Protein AF-A0A915M7U2-F1 (afdb_monomer)

Radius of gyration: 29.3 Å; Cα contacts (8 Å, |Δi|>4): 277; chains: 1; bounding box: 95×55×83 Å

pLDDT: mean 74.26, std 18.79, range [23.92, 96.69]

InterPro domains:
  IPR000719 Protein kinase domain [PF00069] (60-200)
  IPR000719 Protein kinase domain [PS50011] (1-200)
  IPR000719 Protein kinase domain [SM00220] (1-200)
  IPR000961 AGC-kinase, C-terminal [PS51285] (201-268)
  IPR000961 AGC-kinase, C-terminal [SM00133] (201-280)
  IPR011009 Protein kinase-like domain superfamily [SSF56112] (2-247)

Structure (mmCIF, N/CA/C/O backbone):
data_AF-A0A915M7U2-F1
#
_entry.id   AF-A0A915M7U2-F1
#
loop_
_atom_site.group_PDB
_atom_site.id
_atom_site.type_symbol
_atom_site.label_atom_id
_atom_site.label_alt_id
_atom_site.label_comp_id
_atom_site.label_asym_id
_atom_site.label_entity_id
_atom_site.label_seq_id
_atom_site.pdbx_PDB_ins_code
_atom_site.Cartn_x
_atom_site.Cartn_y
_atom_site.Cartn_z
_atom_site.occupancy
_atom_site.B_iso_or_equiv
_atom_site.auth_seq_id
_atom_site.auth_comp_id
_atom_site.auth_asym_id
_atom_site.auth_atom_id
_atom_site.pdbx_PDB_model_num
ATOM 1 N N . MET A 1 1 ? 1.804 -4.628 -19.285 1.00 70.06 1 MET A N 1
ATOM 2 C CA . MET A 1 1 ? 1.002 -3.379 -19.351 1.00 70.06 1 MET A CA 1
ATOM 3 C C . MET A 1 1 ? 0.960 -2.799 -17.946 1.00 70.06 1 MET A C 1
ATOM 5 O O . MET A 1 1 ? 0.770 -3.577 -17.021 1.00 70.06 1 MET A O 1
ATOM 9 N N . TYR A 1 2 ? 1.167 -1.491 -17.781 1.00 76.31 2 TYR A N 1
ATOM 10 C CA . TYR A 1 2 ? 1.340 -0.847 -16.471 1.00 76.31 2 TYR A CA 1
ATOM 11 C C . TYR A 1 2 ? 0.366 0.311 -16.264 1.00 76.31 2 TYR A C 1
ATOM 13 O O . TYR A 1 2 ? -0.107 0.906 -17.233 1.00 76.31 2 TYR A O 1
ATOM 21 N N . ALA A 1 3 ? 0.113 0.654 -15.002 1.00 73.38 3 ALA A N 1
ATOM 22 C CA . ALA A 1 3 ? -0.471 1.933 -14.628 1.00 73.38 3 ALA A CA 1
ATOM 23 C C . ALA A 1 3 ? 0.644 2.958 -14.384 1.00 73.38 3 ALA A C 1
ATOM 25 O O . ALA A 1 3 ? 1.681 2.639 -13.803 1.00 73.38 3 ALA A O 1
ATOM 26 N N . MET A 1 4 ? 0.425 4.202 -14.806 1.00 77.25 4 MET A N 1
ATOM 27 C CA . MET A 1 4 ? 1.348 5.303 -14.543 1.00 77.25 4 MET A CA 1
ATOM 28 C C . MET A 1 4 ? 0.651 6.353 -13.689 1.00 77.25 4 MET A C 1
ATOM 30 O O . MET A 1 4 ? -0.290 7.008 -14.134 1.00 77.25 4 MET A O 1
ATOM 34 N N . LYS A 1 5 ? 1.128 6.526 -12.458 1.00 78.75 5 LYS A N 1
ATOM 35 C CA . LYS A 1 5 ? 0.643 7.571 -11.561 1.00 78.75 5 LYS A CA 1
ATOM 36 C C . LYS A 1 5 ? 1.532 8.798 -11.688 1.00 78.75 5 LYS A C 1
ATOM 38 O O . LYS A 1 5 ? 2.696 8.750 -11.298 1.00 78.75 5 LYS A O 1
ATOM 43 N N . CYS A 1 6 ? 0.977 9.891 -12.202 1.00 79.00 6 CYS A N 1
ATOM 44 C CA . CYS A 1 6 ? 1.682 11.159 -12.371 1.00 79.00 6 CYS A CA 1
ATOM 45 C C . CYS A 1 6 ? 1.260 12.167 -11.298 1.00 79.00 6 CYS A C 1
ATOM 47 O O . CYS A 1 6 ? 0.085 12.512 -11.193 1.00 79.00 6 CYS A O 1
ATOM 49 N N . LEU A 1 7 ? 2.225 12.674 -10.537 1.00 81.31 7 LEU A N 1
ATOM 50 C CA . LEU A 1 7 ? 2.050 13.769 -9.590 1.00 81.31 7 LEU A CA 1
ATOM 51 C C . LEU A 1 7 ? 2.657 15.054 -10.163 1.00 81.31 7 LEU A C 1
ATOM 53 O O . LEU A 1 7 ? 3.807 15.056 -10.598 1.00 81.31 7 LEU A O 1
ATOM 57 N N . ASP A 1 8 ? 1.901 16.149 -10.138 1.00 85.56 8 ASP A N 1
ATOM 58 C CA . ASP A 1 8 ? 2.357 17.471 -10.582 1.00 85.56 8 ASP A CA 1
ATOM 59 C C . ASP A 1 8 ? 3.185 18.162 -9.485 1.00 85.56 8 ASP A C 1
ATOM 61 O O . ASP A 1 8 ? 2.691 18.391 -8.376 1.00 85.56 8 ASP A O 1
ATOM 65 N N . LYS A 1 9 ? 4.437 18.530 -9.782 1.00 89.44 9 LYS A N 1
ATOM 66 C CA . LYS A 1 9 ? 5.349 19.128 -8.796 1.00 89.44 9 LYS A CA 1
ATOM 67 C C . LYS A 1 9 ? 4.895 20.495 -8.293 1.00 89.44 9 LYS A C 1
ATOM 69 O O . LYS A 1 9 ? 5.141 20.807 -7.129 1.00 89.44 9 LYS A O 1
ATOM 74 N N . LYS A 1 10 ? 4.230 21.312 -9.116 1.00 89.50 10 LYS A N 1
ATOM 75 C CA . LYS A 1 10 ? 3.702 22.609 -8.667 1.00 89.50 10 LYS A CA 1
ATOM 76 C C . LYS A 1 10 ? 2.600 22.403 -7.640 1.00 89.50 10 LYS A C 1
ATOM 78 O O . LYS A 1 10 ? 2.563 23.113 -6.641 1.00 89.50 10 LYS A O 1
ATOM 83 N N . ARG A 1 11 ? 1.744 21.398 -7.841 1.00 85.19 11 ARG A N 1
ATOM 84 C CA . ARG A 1 11 ? 0.696 21.044 -6.868 1.00 85.19 11 ARG A CA 1
ATOM 85 C C . ARG A 1 11 ? 1.268 20.468 -5.586 1.00 85.19 11 ARG A C 1
ATOM 87 O O . ARG A 1 11 ? 0.779 20.803 -4.511 1.00 85.19 11 ARG A O 1
ATOM 94 N N . ILE A 1 12 ? 2.300 19.632 -5.694 1.00 84.19 12 ILE A N 1
ATOM 95 C CA . ILE A 1 12 ? 3.026 19.123 -4.525 1.00 84.19 12 ILE A CA 1
ATOM 96 C C . ILE A 1 12 ? 3.579 20.299 -3.719 1.00 84.19 12 ILE A C 1
ATOM 98 O O . ILE A 1 12 ? 3.302 20.381 -2.527 1.00 84.19 12 ILE A O 1
ATOM 102 N N . LYS A 1 13 ? 4.261 21.241 -4.380 1.00 87.06 13 LYS A N 1
ATOM 103 C CA . LYS A 1 13 ? 4.826 22.435 -3.742 1.00 87.06 13 LYS A CA 1
ATOM 104 C C . LYS A 1 13 ? 3.763 23.327 -3.104 1.00 87.06 13 LYS A C 1
ATOM 106 O O . LYS A 1 13 ? 3.906 23.748 -1.961 1.00 87.06 13 LYS A O 1
ATOM 111 N N . LEU A 1 14 ? 2.665 23.580 -3.815 1.00 86.56 14 LEU A N 1
ATOM 112 C CA . LEU A 1 14 ? 1.543 24.377 -3.310 1.00 86.56 14 LEU A CA 1
ATOM 113 C C . LEU A 1 14 ? 0.960 23.791 -2.016 1.00 86.56 14 LEU A C 1
ATOM 115 O O . LEU A 1 14 ? 0.585 24.534 -1.113 1.00 86.56 14 LEU A O 1
ATOM 119 N N . LYS A 1 15 ? 0.890 22.458 -1.928 1.00 83.00 15 LYS A N 1
ATOM 120 C CA . LYS A 1 15 ? 0.322 21.725 -0.787 1.00 83.00 15 LYS A CA 1
ATOM 121 C C . LYS A 1 15 ? 1.367 21.259 0.232 1.00 83.00 15 LYS A C 1
ATOM 123 O O . LYS A 1 15 ? 0.986 20.561 1.167 1.00 83.00 15 LYS A O 1
ATOM 128 N N . GLN A 1 16 ? 2.641 21.618 0.057 1.00 82.19 16 GLN A N 1
ATOM 129 C CA . GLN A 1 16 ? 3.757 21.182 0.911 1.00 82.19 16 GLN A CA 1
ATOM 130 C C . GLN A 1 16 ? 3.819 19.645 1.063 1.00 82.19 16 GLN A C 1
ATOM 132 O O . GLN A 1 16 ? 3.952 19.094 2.158 1.00 82.19 16 GLN A O 1
ATOM 137 N N . GLY A 1 17 ? 3.609 18.931 -0.048 1.00 80.06 17 GLY A N 1
ATOM 138 C CA . GLY A 1 17 ? 3.476 17.472 -0.102 1.00 80.06 17 GLY A CA 1
ATOM 139 C C . GLY A 1 17 ? 4.759 16.711 -0.455 1.00 80.06 17 GLY A C 1
ATOM 140 O O . GLY A 1 17 ? 4.684 15.524 -0.772 1.00 80.06 17 GLY A O 1
ATOM 141 N N . GLU A 1 18 ? 5.921 17.361 -0.462 1.00 84.44 18 GLU A N 1
ATOM 142 C CA . GLU A 1 18 ? 7.189 16.816 -0.969 1.00 84.44 18 GLU A CA 1
ATOM 143 C C . GLU A 1 18 ? 7.599 15.554 -0.204 1.00 84.44 18 GLU A C 1
ATOM 145 O O . GLU A 1 18 ? 7.875 14.508 -0.797 1.00 84.44 18 GLU A O 1
ATOM 150 N N . THR A 1 19 ? 7.551 15.623 1.128 1.00 76.81 19 THR A N 1
ATOM 151 C CA . THR A 1 19 ? 7.858 14.496 2.019 1.00 76.81 19 THR A CA 1
ATOM 152 C C . THR A 1 19 ? 6.932 13.309 1.768 1.00 76.81 19 THR A C 1
ATOM 154 O O . THR A 1 19 ? 7.377 12.165 1.798 1.00 76.81 19 THR A O 1
ATOM 157 N N . LEU A 1 20 ? 5.650 13.554 1.476 1.00 74.00 20 LEU A N 1
ATOM 158 C CA . LEU A 1 20 ? 4.693 12.484 1.198 1.00 74.00 20 LEU A CA 1
ATOM 159 C C . LEU A 1 20 ? 5.039 11.756 -0.107 1.00 74.00 20 LEU A C 1
ATOM 161 O O . LEU A 1 20 ? 5.061 10.527 -0.126 1.00 74.00 20 LEU A O 1
ATOM 165 N N . ALA A 1 21 ? 5.353 12.503 -1.169 1.00 76.12 21 ALA A N 1
ATOM 166 C CA . ALA A 1 21 ? 5.734 11.936 -2.462 1.00 76.12 21 ALA A CA 1
ATOM 167 C C . ALA A 1 21 ? 7.053 11.144 -2.383 1.00 76.12 21 ALA A C 1
ATOM 169 O O . ALA A 1 21 ? 7.186 10.075 -2.984 1.00 76.12 21 ALA A O 1
ATOM 170 N N . LEU A 1 22 ? 8.028 11.637 -1.612 1.00 78.81 22 LEU A N 1
ATOM 171 C CA . LEU A 1 22 ? 9.293 10.936 -1.385 1.00 78.81 22 LEU A CA 1
ATOM 172 C C . LEU A 1 22 ? 9.111 9.676 -0.533 1.00 78.81 22 LEU A C 1
ATOM 174 O O . LEU A 1 22 ? 9.682 8.636 -0.865 1.00 78.81 22 LEU A O 1
ATOM 178 N N . ASN A 1 23 ? 8.296 9.744 0.520 1.00 73.62 23 ASN A N 1
ATOM 179 C CA . ASN A 1 23 ? 7.998 8.588 1.363 1.00 73.62 23 ASN A CA 1
ATOM 180 C C . ASN A 1 23 ? 7.254 7.506 0.584 1.00 73.62 23 ASN A C 1
ATOM 182 O O . ASN A 1 23 ? 7.598 6.339 0.712 1.00 73.62 23 ASN A O 1
ATOM 186 N N . GLU A 1 24 ? 6.296 7.873 -0.270 1.00 72.38 24 GLU A N 1
ATOM 187 C CA . GLU A 1 24 ? 5.623 6.924 -1.161 1.00 72.38 24 GLU A CA 1
ATOM 188 C C . GLU A 1 24 ? 6.627 6.139 -2.013 1.00 72.38 24 GLU A C 1
ATOM 190 O O . GLU A 1 24 ? 6.570 4.911 -2.067 1.00 72.38 24 GLU A O 1
ATOM 195 N N . ARG A 1 25 ? 7.602 6.829 -2.615 1.00 77.62 25 ARG A N 1
ATOM 196 C CA . ARG A 1 25 ? 8.666 6.185 -3.396 1.00 77.62 25 ARG A CA 1
ATOM 197 C C . ARG A 1 25 ? 9.495 5.210 -2.566 1.00 77.62 25 ARG A C 1
ATOM 199 O O . ARG A 1 25 ? 9.772 4.103 -3.024 1.00 77.62 25 ARG A O 1
ATOM 206 N N . ILE A 1 26 ? 9.916 5.631 -1.375 1.00 70.25 26 ILE A N 1
ATOM 207 C CA . ILE A 1 26 ? 10.741 4.809 -0.480 1.00 70.25 26 ILE A CA 1
ATOM 208 C C . ILE A 1 26 ? 9.964 3.563 -0.047 1.00 70.25 26 ILE A C 1
ATOM 210 O O . ILE A 1 26 ? 10.500 2.460 -0.095 1.00 70.25 26 ILE A O 1
ATOM 214 N N . MET A 1 27 ? 8.695 3.738 0.320 1.00 65.81 27 MET A N 1
ATOM 215 C CA . MET A 1 27 ? 7.846 2.675 0.845 1.00 65.81 27 MET A CA 1
ATOM 216 C C . MET A 1 27 ? 7.442 1.651 -0.199 1.00 65.81 27 MET A C 1
ATOM 218 O O . MET A 1 27 ? 7.459 0.455 0.079 1.00 65.81 27 MET A O 1
ATOM 222 N N . LEU A 1 28 ? 7.071 2.105 -1.393 1.00 62.81 28 LEU A N 1
ATOM 223 C CA . LEU A 1 28 ? 6.577 1.200 -2.419 1.00 62.81 28 LEU A CA 1
ATOM 224 C C . LEU A 1 28 ? 7.717 0.482 -3.157 1.00 62.81 28 LEU A C 1
ATOM 226 O O . LEU A 1 28 ? 7.455 -0.511 -3.830 1.00 62.81 28 LEU A O 1
ATOM 230 N N . SER A 1 29 ? 8.968 0.953 -3.023 1.00 62.66 29 SER A N 1
ATOM 231 C CA . SER A 1 29 ? 10.134 0.413 -3.739 1.00 62.66 29 SER A CA 1
ATOM 232 C C . SER A 1 29 ? 9.803 0.168 -5.216 1.00 62.66 29 SER A C 1
ATOM 234 O O . SER A 1 29 ? 9.946 -0.935 -5.735 1.00 62.66 29 SER A O 1
ATOM 236 N N . LEU A 1 30 ? 9.250 1.189 -5.871 1.00 65.81 30 LEU A N 1
ATOM 237 C CA . LEU A 1 30 ? 8.737 1.096 -7.237 1.00 65.81 30 LEU A CA 1
ATOM 238 C C . LEU A 1 30 ? 9.727 1.638 -8.237 1.00 65.81 30 LEU A C 1
ATOM 240 O O . LEU A 1 30 ? 10.557 2.476 -7.903 1.00 65.81 30 LEU A O 1
ATOM 244 N N . VAL A 1 31 ? 9.543 1.246 -9.495 1.00 71.00 31 VAL A N 1
ATOM 245 C CA . VAL A 1 31 ? 10.125 1.992 -10.604 1.00 71.00 31 VAL A CA 1
ATOM 246 C C . VAL A 1 31 ? 9.496 3.384 -10.618 1.00 71.00 31 VAL A C 1
ATOM 248 O O . VAL A 1 31 ? 8.278 3.537 -10.750 1.00 71.00 31 VAL A O 1
ATOM 251 N N . SER A 1 32 ? 10.332 4.404 -10.474 1.00 79.88 32 SER A N 1
ATOM 252 C CA . SER A 1 32 ? 9.899 5.796 -10.497 1.00 79.88 32 SER A CA 1
ATOM 253 C C . SER A 1 32 ? 10.814 6.634 -11.367 1.00 79.88 32 SER A C 1
ATOM 255 O O . SER A 1 32 ? 12.019 6.396 -11.458 1.00 79.88 32 SER A O 1
ATOM 257 N N . THR A 1 33 ? 10.220 7.619 -12.029 1.00 86.00 33 THR A N 1
ATOM 258 C CA . THR A 1 33 ? 10.916 8.537 -12.926 1.00 86.00 33 THR A CA 1
ATOM 259 C C . THR A 1 33 ? 10.339 9.938 -12.792 1.00 86.00 33 THR A C 1
ATOM 261 O O . THR A 1 33 ? 9.143 10.113 -12.567 1.00 86.00 33 THR A O 1
ATOM 264 N N . GLY A 1 34 ? 11.188 10.949 -12.887 1.00 82.31 34 GLY A N 1
ATOM 265 C CA . GLY A 1 34 ? 10.827 12.355 -12.826 1.00 82.31 34 GLY A CA 1
ATOM 266 C C . GLY A 1 34 ? 11.076 13.049 -14.159 1.00 82.31 34 GLY A C 1
ATOM 267 O O . GLY A 1 34 ? 12.085 12.827 -14.822 1.00 82.31 34 GLY A O 1
ATOM 268 N N . THR A 1 35 ? 10.165 13.944 -14.512 1.00 87.12 35 THR A N 1
ATOM 269 C CA . THR A 1 35 ? 10.335 14.971 -15.550 1.00 87.12 35 THR A CA 1
ATOM 270 C C . THR A 1 35 ? 10.517 16.333 -14.864 1.00 87.12 35 THR A C 1
ATOM 272 O O . THR A 1 35 ? 10.441 16.397 -13.630 1.00 87.12 35 THR A O 1
ATOM 275 N N . PRO A 1 36 ? 10.785 17.438 -15.585 1.00 86.12 36 PRO A N 1
ATOM 276 C CA . PRO A 1 36 ? 10.895 18.758 -14.962 1.00 86.12 36 PRO A CA 1
ATOM 277 C C . PRO A 1 36 ? 9.666 19.139 -14.123 1.00 86.12 36 PRO A C 1
ATOM 279 O O . PRO A 1 36 ? 9.825 19.655 -13.019 1.00 86.12 36 PRO A O 1
ATOM 282 N N . ASP A 1 37 ? 8.467 18.793 -14.584 1.00 87.62 37 ASP A N 1
ATOM 283 C CA . ASP A 1 37 ? 7.171 19.189 -14.029 1.00 87.62 37 ASP A CA 1
ATOM 284 C C . ASP A 1 37 ? 6.439 18.074 -13.264 1.00 87.62 37 ASP A C 1
ATOM 286 O O . ASP A 1 37 ? 5.606 18.381 -12.408 1.00 87.62 37 ASP A O 1
ATOM 290 N N . LYS A 1 38 ? 6.754 16.793 -13.508 1.00 88.56 38 LYS A N 1
ATOM 291 C CA . LYS A 1 38 ? 6.019 15.662 -12.910 1.00 88.56 38 LYS A CA 1
ATOM 292 C C . LYS A 1 38 ? 6.911 14.618 -12.254 1.00 88.56 38 LYS A C 1
ATOM 294 O O . LYS A 1 38 ? 8.044 14.383 -12.670 1.00 88.56 38 LYS A O 1
ATOM 299 N N . LEU A 1 39 ? 6.355 13.952 -11.250 1.00 85.44 39 LEU A N 1
ATOM 300 C CA . LEU A 1 39 ? 6.872 12.718 -10.665 1.00 85.44 39 LEU A CA 1
ATOM 301 C C . LEU A 1 39 ? 5.974 11.561 -11.100 1.00 85.44 39 LEU A C 1
ATOM 303 O O . LEU A 1 39 ? 4.761 11.629 -10.923 1.00 85.44 39 LEU A O 1
ATOM 307 N N . CYS A 1 40 ? 6.552 10.509 -11.663 1.00 85.25 40 CYS A N 1
ATOM 308 C CA . CYS A 1 40 ? 5.817 9.376 -12.206 1.00 85.25 40 CYS A CA 1
ATOM 309 C C . CYS A 1 40 ? 6.205 8.080 -11.490 1.00 85.25 40 CYS A C 1
ATOM 311 O O . CYS A 1 40 ? 7.389 7.770 -11.344 1.00 85.25 40 CYS A O 1
ATOM 313 N N . PHE A 1 41 ? 5.200 7.301 -11.101 1.00 79.50 41 PHE A N 1
ATOM 314 C CA . PHE A 1 41 ? 5.355 5.941 -10.589 1.00 79.50 41 PHE A CA 1
ATOM 315 C C . PHE A 1 41 ? 4.801 4.952 -11.604 1.00 79.50 41 PHE A C 1
ATOM 317 O O . PHE A 1 41 ? 3.683 5.138 -12.093 1.00 79.50 41 PHE A O 1
ATOM 324 N N . ILE A 1 42 ? 5.568 3.904 -11.893 1.00 78.62 42 ILE A N 1
ATOM 325 C CA . ILE A 1 42 ? 5.114 2.779 -12.708 1.00 78.62 42 ILE A CA 1
ATOM 326 C C . ILE A 1 42 ? 4.619 1.691 -11.759 1.00 78.62 42 ILE A C 1
ATOM 328 O O . ILE A 1 42 ? 5.353 1.228 -10.885 1.00 78.62 42 ILE A O 1
ATOM 332 N N . LEU A 1 43 ? 3.346 1.340 -11.907 1.00 76.88 43 LEU A N 1
ATOM 333 C CA . LEU A 1 43 ? 2.585 0.499 -10.993 1.00 76.88 43 LEU A CA 1
ATOM 334 C C . LEU A 1 43 ? 1.971 -0.688 -11.727 1.00 76.88 43 LEU A C 1
ATOM 336 O O . LEU A 1 43 ? 1.691 -0.625 -12.929 1.00 76.88 43 LEU A O 1
ATOM 340 N N . ASP A 1 44 ? 1.683 -1.738 -10.963 1.00 72.75 44 ASP A N 1
ATOM 341 C CA . ASP A 1 44 ? 0.857 -2.846 -11.429 1.00 72.75 44 ASP A CA 1
ATOM 342 C C . ASP A 1 44 ? -0.515 -2.300 -11.878 1.00 72.75 44 ASP A C 1
ATOM 344 O O . ASP A 1 44 ? -1.145 -1.486 -11.195 1.00 72.75 44 ASP A O 1
ATOM 348 N N . LEU A 1 45 ? -0.957 -2.698 -13.074 1.00 71.94 45 LEU A N 1
ATOM 349 C CA . LEU A 1 45 ? -2.196 -2.196 -13.663 1.00 71.94 45 LEU A CA 1
ATOM 350 C C . LEU A 1 45 ? -3.418 -2.775 -12.938 1.00 71.94 45 LEU A C 1
ATOM 352 O O . LEU A 1 45 ? -3.654 -3.979 -12.979 1.00 71.94 45 LEU A O 1
ATOM 356 N N . MET A 1 46 ? -4.234 -1.894 -12.360 1.00 68.19 46 MET A N 1
ATOM 357 C CA . MET A 1 46 ? -5.499 -2.229 -11.702 1.00 68.19 46 MET A CA 1
ATOM 358 C C . MET A 1 46 ? -6.626 -1.396 -12.328 1.00 68.19 46 MET A C 1
ATOM 360 O O . MET A 1 46 ? -6.804 -0.231 -11.990 1.00 68.19 46 MET A O 1
ATOM 364 N N . ASN A 1 47 ? -7.375 -1.973 -13.272 1.00 66.00 47 ASN A N 1
ATOM 365 C CA . ASN A 1 47 ? -8.465 -1.298 -14.002 1.00 66.00 47 ASN A CA 1
ATOM 366 C C . ASN A 1 47 ? -9.870 -1.618 -13.456 1.00 66.00 47 ASN A C 1
ATOM 368 O O . ASN A 1 47 ? -10.871 -1.159 -14.002 1.00 66.00 47 ASN A O 1
ATOM 372 N N . GLY A 1 48 ? -9.946 -2.417 -12.392 1.00 66.88 48 GLY A N 1
ATOM 373 C CA . GLY A 1 48 ? -11.202 -2.870 -11.801 1.00 66.88 48 GLY A CA 1
ATOM 374 C C . GLY A 1 48 ? -11.909 -1.832 -10.938 1.00 66.88 48 GLY A C 1
ATOM 375 O O . GLY A 1 48 ? -12.990 -2.126 -10.449 1.00 66.88 48 GLY A O 1
ATOM 376 N N . GLY A 1 49 ? -11.326 -0.649 -10.741 1.00 67.12 49 GLY A N 1
ATOM 377 C CA . GLY A 1 49 ? -11.861 0.343 -9.819 1.00 67.12 49 GLY A CA 1
ATOM 378 C C . GLY A 1 49 ? -11.482 0.116 -8.365 1.00 67.12 49 GLY A C 1
ATOM 379 O O . GLY A 1 49 ? -10.703 -0.781 -8.037 1.00 67.12 49 GLY A O 1
ATOM 380 N N . ASP A 1 50 ? -12.043 0.953 -7.500 1.00 64.31 50 ASP A N 1
ATOM 381 C CA . ASP A 1 50 ? -11.806 0.931 -6.061 1.00 64.31 50 ASP A CA 1
ATOM 382 C C . ASP A 1 50 ? -13.015 0.340 -5.304 1.00 64.31 50 ASP A C 1
ATOM 384 O O . ASP A 1 50 ? -14.143 0.314 -5.808 1.00 64.31 50 ASP A O 1
ATOM 388 N N . LEU A 1 51 ? -12.804 -0.183 -4.090 1.00 67.12 51 LEU A N 1
ATOM 389 C CA . LEU A 1 51 ? -13.887 -0.868 -3.366 1.00 67.12 51 LEU A CA 1
ATOM 390 C C . LEU A 1 51 ? -14.937 0.113 -2.825 1.00 67.12 51 LEU A C 1
ATOM 392 O O . LEU A 1 51 ? -16.044 -0.304 -2.494 1.00 67.12 51 LEU A O 1
ATOM 396 N N . HIS A 1 52 ? -14.620 1.407 -2.721 1.00 64.88 52 HIS A N 1
ATOM 397 C CA . HIS A 1 52 ? -15.596 2.408 -2.301 1.00 64.88 52 HIS A CA 1
ATOM 398 C C . HIS A 1 52 ? -16.678 2.599 -3.358 1.00 64.88 52 HIS A C 1
ATOM 400 O O . HIS A 1 52 ? -17.857 2.622 -3.000 1.00 64.88 52 HIS A O 1
ATOM 406 N N . TYR A 1 53 ? -16.273 2.691 -4.627 1.00 66.12 53 TYR A N 1
ATOM 407 C CA . TYR A 1 53 ? -17.174 2.727 -5.773 1.00 66.12 53 TYR A CA 1
ATOM 408 C C . TYR A 1 53 ? -18.055 1.474 -5.815 1.00 66.12 53 TYR A C 1
ATOM 410 O O . TYR A 1 53 ? -19.278 1.562 -5.852 1.00 66.12 53 TYR A O 1
ATOM 418 N N . HIS A 1 54 ? -17.460 0.287 -5.698 1.00 67.19 54 HIS A N 1
ATOM 419 C CA . HIS A 1 54 ? -18.242 -0.954 -5.743 1.00 67.19 54 HIS A CA 1
ATOM 420 C C . HIS A 1 54 ? -19.183 -1.120 -4.551 1.00 67.19 54 HIS A C 1
ATOM 422 O O . HIS A 1 54 ? -20.289 -1.631 -4.707 1.00 67.19 54 HIS A O 1
ATOM 428 N N . LEU A 1 55 ? -18.793 -0.650 -3.365 1.00 64.25 55 LEU A N 1
ATOM 429 C CA . LEU A 1 55 ? -19.667 -0.667 -2.194 1.00 64.25 55 LEU A CA 1
ATOM 430 C C . LEU A 1 55 ? -20.874 0.268 -2.366 1.00 64.25 55 LEU A C 1
ATOM 432 O O . LEU A 1 55 ? -21.960 -0.078 -1.904 1.00 64.25 55 LEU A O 1
ATOM 436 N N . SER A 1 56 ? -20.708 1.422 -3.025 1.00 65.38 56 SER A N 1
ATOM 437 C CA . SER A 1 56 ? -21.821 2.346 -3.284 1.00 65.38 56 SER A CA 1
ATOM 438 C C . SER A 1 56 ? -22.778 1.833 -4.363 1.00 65.38 56 SER A C 1
ATOM 440 O O . SER A 1 56 ? -23.976 2.084 -4.253 1.00 65.38 56 SER A O 1
ATOM 442 N N . GLN A 1 57 ? -22.275 1.087 -5.353 1.00 63.94 57 GLN A N 1
ATOM 443 C CA . GLN A 1 57 ? -23.088 0.512 -6.430 1.00 63.94 57 GLN A CA 1
ATOM 444 C C . GLN A 1 57 ? -23.784 -0.797 -6.036 1.00 63.94 57 GLN A C 1
ATOM 446 O O . GLN A 1 57 ? -24.961 -0.990 -6.333 1.00 63.94 57 GLN A O 1
ATOM 451 N N . HIS A 1 58 ? -23.070 -1.708 -5.369 1.00 57.12 58 HIS A N 1
ATOM 452 C CA . HIS A 1 58 ? -23.521 -3.091 -5.186 1.00 57.12 58 HIS A CA 1
ATOM 453 C C . HIS A 1 58 ? -23.889 -3.461 -3.744 1.00 57.12 58 HIS A C 1
ATOM 455 O O . HIS A 1 58 ? -24.445 -4.537 -3.538 1.00 57.12 58 HIS A O 1
ATOM 461 N N . GLY A 1 59 ? -23.585 -2.627 -2.737 1.00 48.75 59 GLY A N 1
ATOM 462 C CA . GLY A 1 59 ? -23.850 -2.976 -1.334 1.00 48.75 59 GLY A CA 1
ATOM 463 C C . GLY A 1 59 ? -23.207 -4.311 -0.924 1.00 48.75 59 GLY A C 1
ATOM 464 O O . GLY A 1 59 ? -23.841 -5.126 -0.254 1.00 48.75 59 GLY A O 1
ATOM 465 N N . VAL A 1 60 ? -21.980 -4.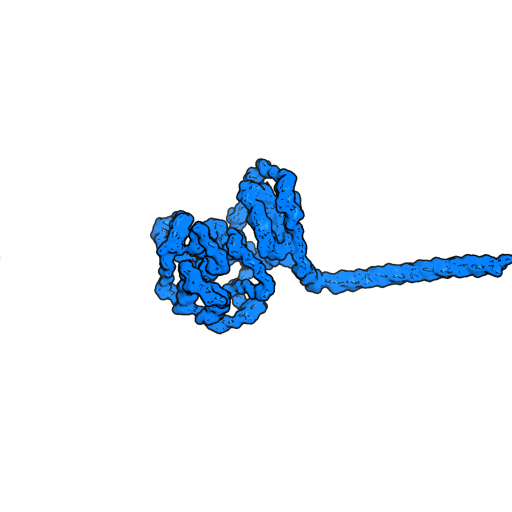570 -1.396 1.00 42.97 60 VAL A N 1
ATOM 466 C CA . VAL A 1 60 ? -21.306 -5.872 -1.265 1.00 42.97 60 VAL A CA 1
ATOM 467 C C . VAL A 1 60 ? -21.030 -6.182 0.206 1.00 42.97 60 VAL A C 1
ATOM 469 O O . VAL A 1 60 ? -20.154 -5.574 0.812 1.00 42.97 60 VAL A O 1
ATOM 472 N N . SER A 1 61 ? -21.766 -7.150 0.753 1.00 41.12 61 SER A N 1
ATOM 473 C CA . SER A 1 61 ? -21.653 -7.623 2.140 1.00 41.12 61 SER A CA 1
ATOM 474 C C . SER A 1 61 ? -20.874 -8.936 2.289 1.00 41.12 61 SER A C 1
ATOM 476 O O . SER A 1 61 ? -20.761 -9.437 3.404 1.00 41.12 61 SER A O 1
ATOM 478 N N . ASP A 1 62 ? -20.277 -9.469 1.217 1.00 30.69 62 ASP A N 1
ATOM 479 C CA . ASP A 1 62 ? -19.551 -10.744 1.268 1.00 30.69 62 ASP A CA 1
ATOM 480 C C . ASP A 1 62 ? -18.036 -10.553 1.123 1.00 30.69 62 ASP A C 1
ATOM 482 O O . ASP A 1 62 ? -17.479 -10.280 0.056 1.00 30.69 62 ASP A O 1
ATOM 486 N N . LEU A 1 63 ? -17.360 -10.646 2.263 1.00 35.62 63 LEU A N 1
ATOM 487 C CA . LEU A 1 63 ? -15.971 -10.256 2.462 1.00 35.62 63 LEU A CA 1
ATOM 488 C C . LEU A 1 63 ? -14.994 -11.400 2.193 1.00 35.62 63 LEU A C 1
ATOM 490 O O . LEU A 1 63 ? -14.386 -11.962 3.101 1.00 35.62 63 LEU A O 1
ATOM 494 N N . GLY A 1 64 ? -14.780 -11.679 0.910 1.00 33.22 64 GLY A N 1
ATOM 495 C CA . GLY A 1 64 ? -13.612 -12.410 0.411 1.00 33.22 64 GLY A CA 1
ATOM 496 C C . GLY A 1 64 ? -12.350 -11.538 0.409 1.00 33.22 64 GLY A C 1
ATOM 497 O O . GLY A 1 64 ? -11.858 -11.169 -0.656 1.00 33.22 64 GLY A O 1
ATOM 498 N N . LEU A 1 65 ? -11.841 -11.162 1.589 1.00 32.50 65 LEU A N 1
ATOM 499 C CA . LEU A 1 65 ? -10.671 -10.282 1.701 1.00 32.50 65 LEU A CA 1
ATOM 500 C C . LEU A 1 65 ? -9.342 -11.030 1.534 1.00 32.50 65 LEU A C 1
ATOM 502 O O . LEU A 1 65 ? -9.041 -11.981 2.253 1.00 32.50 65 LEU A O 1
ATOM 506 N N . ALA A 1 66 ? -8.513 -10.509 0.629 1.00 26.05 66 ALA A N 1
ATOM 507 C CA . ALA A 1 66 ? -7.098 -10.823 0.483 1.00 26.05 66 ALA A CA 1
ATOM 508 C C . ALA A 1 66 ? -6.244 -9.667 1.031 1.00 26.05 66 ALA A C 1
ATOM 510 O O . ALA A 1 66 ? -6.508 -8.515 0.699 1.00 26.05 66 ALA A O 1
ATOM 511 N N . CYS A 1 67 ? -5.188 -9.988 1.788 1.00 28.83 67 CYS A N 1
ATOM 512 C CA . CYS A 1 67 ? -4.010 -9.133 1.964 1.00 28.83 67 CYS A CA 1
ATOM 513 C C . CYS A 1 67 ? -2.739 -9.995 2.022 1.00 28.83 67 CYS A C 1
ATOM 515 O O . CYS A 1 67 ? -2.684 -11.021 2.704 1.00 28.83 67 CYS A O 1
ATOM 517 N N . ASP A 1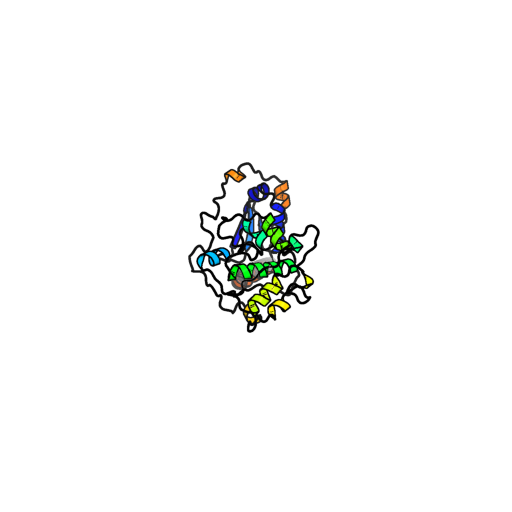 68 ? -1.740 -9.550 1.264 1.00 30.25 68 ASP A N 1
ATOM 518 C CA . ASP A 1 68 ? -0.398 -10.109 1.118 1.00 30.25 68 ASP A CA 1
ATOM 519 C C . ASP A 1 68 ? 0.443 -9.913 2.394 1.00 30.25 68 ASP A C 1
ATOM 521 O O . ASP A 1 68 ? 0.390 -8.864 3.034 1.00 30.25 68 ASP A O 1
ATOM 525 N N . TYR A 1 69 ? 1.250 -10.919 2.737 1.00 31.42 69 TYR A N 1
ATOM 526 C CA . TYR A 1 69 ? 2.394 -10.770 3.634 1.00 31.42 69 TYR A CA 1
ATOM 527 C C . TYR A 1 69 ? 3.515 -11.710 3.170 1.00 31.42 69 TYR A C 1
ATOM 529 O O . TYR A 1 69 ? 3.528 -12.906 3.484 1.00 31.42 69 TYR A O 1
ATOM 537 N N . SER A 1 70 ? 4.469 -11.168 2.413 1.00 28.58 70 SER A N 1
ATOM 538 C CA . SER A 1 70 ? 5.699 -11.859 2.023 1.00 28.58 70 SER A CA 1
ATOM 539 C C . SER A 1 70 ? 6.699 -11.902 3.187 1.00 28.58 70 SER A C 1
ATOM 541 O O . SER A 1 70 ? 7.098 -10.877 3.732 1.00 28.58 70 SER A O 1
ATOM 543 N N . LYS A 1 71 ? 7.157 -13.110 3.548 1.00 36.66 71 LYS A N 1
ATOM 544 C CA . LYS A 1 71 ? 8.105 -13.388 4.649 1.00 36.66 71 LYS A CA 1
ATOM 545 C C . LYS A 1 71 ? 9.581 -13.073 4.332 1.00 36.66 71 LYS A C 1
ATOM 547 O O . LYS A 1 71 ? 10.472 -13.602 4.996 1.00 36.66 71 LYS A O 1
ATOM 552 N N . LYS A 1 72 ? 9.892 -12.226 3.345 1.00 33.75 72 LYS A N 1
ATOM 553 C CA . LYS A 1 72 ? 11.273 -11.766 3.104 1.00 33.75 72 LYS A CA 1
ATOM 554 C C . LYS A 1 72 ? 11.325 -10.245 2.943 1.00 33.75 72 LYS A C 1
ATOM 556 O O . LYS A 1 72 ? 10.968 -9.722 1.896 1.00 33.75 72 LYS A O 1
ATOM 561 N N . LYS A 1 73 ? 11.899 -9.611 3.979 1.00 32.41 73 LYS A N 1
ATOM 562 C CA . LYS A 1 73 ? 12.194 -8.181 4.227 1.00 32.41 73 LYS A CA 1
ATOM 563 C C . LYS A 1 73 ? 11.123 -7.431 5.045 1.00 32.41 73 LYS A C 1
ATOM 565 O O . LYS A 1 73 ? 9.992 -7.314 4.590 1.00 32.41 73 LYS A O 1
ATOM 570 N N . PRO A 1 74 ? 11.479 -6.857 6.212 1.00 29.19 74 PRO A N 1
ATOM 571 C CA . PRO A 1 74 ? 10.603 -5.939 6.921 1.00 29.19 74 PRO A CA 1
ATOM 572 C C . PRO A 1 74 ? 10.683 -4.566 6.239 1.00 29.19 74 PRO A C 1
ATOM 574 O O . PRO A 1 74 ? 11.710 -3.899 6.306 1.00 29.19 74 PRO A O 1
ATOM 577 N N . HIS A 1 75 ? 9.613 -4.138 5.575 1.00 30.00 75 HIS A N 1
ATOM 578 C CA . HIS A 1 75 ? 9.347 -2.714 5.359 1.00 30.00 75 HIS A CA 1
ATOM 579 C C . HIS A 1 75 ? 8.111 -2.366 6.182 1.00 30.00 75 HIS A C 1
ATOM 581 O O . HIS A 1 75 ? 6.987 -2.409 5.694 1.00 30.00 75 HIS A O 1
ATOM 587 N N . ALA A 1 76 ? 8.309 -2.059 7.462 1.00 23.92 76 ALA A N 1
ATOM 588 C CA . ALA A 1 76 ? 7.301 -1.318 8.198 1.00 23.92 76 ALA A CA 1
ATOM 589 C C . ALA A 1 76 ? 7.439 0.159 7.815 1.00 23.92 76 ALA A C 1
ATOM 591 O O . ALA A 1 76 ? 8.495 0.752 8.004 1.00 23.92 76 ALA A O 1
ATOM 592 N N . SER A 1 77 ? 6.379 0.734 7.258 1.00 26.89 77 SER A N 1
ATOM 593 C CA . SER A 1 77 ? 5.833 2.050 7.636 1.00 26.89 77 SER A CA 1
ATOM 594 C C . SER A 1 77 ? 4.410 2.129 7.079 1.00 26.89 77 SER A C 1
ATOM 596 O O . SER A 1 77 ? 4.037 2.993 6.285 1.00 26.89 77 SER A O 1
ATOM 598 N N . VAL A 1 78 ? 3.615 1.142 7.467 1.00 31.36 78 VAL A N 1
ATOM 599 C CA . VAL A 1 78 ? 2.164 1.269 7.514 1.00 31.36 78 VAL A CA 1
ATOM 600 C C . VAL A 1 78 ? 1.859 2.395 8.501 1.00 31.36 78 VAL A C 1
ATOM 602 O O . VAL A 1 78 ? 2.341 2.400 9.629 1.00 31.36 78 VAL A O 1
ATOM 605 N N . GLY A 1 79 ? 1.230 3.452 7.993 1.00 31.17 79 GLY A N 1
ATOM 606 C CA . GLY A 1 79 ? 1.217 4.762 8.646 1.00 31.17 79 GLY A CA 1
ATOM 607 C C . GLY A 1 79 ? 1.782 5.908 7.802 1.00 31.17 79 GLY A C 1
ATOM 608 O O . GLY A 1 79 ? 2.195 6.924 8.347 1.00 31.17 79 GLY A O 1
ATOM 609 N N . THR A 1 80 ? 1.774 5.822 6.470 1.00 31.31 80 THR A N 1
ATOM 610 C CA . THR A 1 80 ? 1.678 7.042 5.649 1.00 31.31 80 THR A CA 1
ATOM 611 C C . THR A 1 80 ? 0.216 7.262 5.287 1.00 31.31 80 THR A C 1
ATOM 613 O O . THR A 1 80 ? -0.479 6.320 4.914 1.00 31.31 80 THR A O 1
ATOM 616 N N . HIS A 1 81 ? -0.246 8.510 5.377 1.00 33.88 81 HIS A N 1
ATOM 617 C CA . HIS A 1 81 ? -1.602 9.013 5.085 1.00 33.88 81 HIS A CA 1
ATOM 618 C C . HIS A 1 81 ? -2.165 8.661 3.681 1.00 33.88 81 HIS A C 1
ATOM 620 O O . HIS A 1 81 ? -3.170 9.232 3.271 1.00 33.88 81 HIS A O 1
ATOM 626 N N . GLY A 1 82 ? -1.515 7.771 2.922 1.00 33.69 82 GLY A N 1
ATOM 627 C CA . GLY A 1 82 ? -1.670 7.639 1.483 1.00 33.69 82 GLY A CA 1
ATOM 628 C C . GLY A 1 82 ? -2.009 6.263 0.906 1.00 33.69 82 GLY A C 1
ATOM 629 O O . GLY A 1 82 ? -2.496 6.283 -0.215 1.00 33.69 82 GLY A O 1
ATOM 630 N N . TYR A 1 83 ? -1.799 5.100 1.557 1.00 40.75 83 TYR A N 1
ATOM 631 C CA . TYR A 1 83 ? -1.788 3.838 0.764 1.00 40.75 83 TYR A CA 1
ATOM 632 C C . TYR A 1 83 ? -2.612 2.635 1.229 1.00 40.75 83 TYR A C 1
ATOM 634 O O . TYR A 1 83 ? -3.229 2.024 0.364 1.00 40.75 83 TYR A O 1
ATOM 642 N N . MET A 1 84 ? -2.765 2.314 2.519 1.00 32.38 84 MET A N 1
ATOM 643 C CA . MET A 1 84 ? -3.769 1.284 2.879 1.00 32.38 84 MET A CA 1
ATOM 644 C C . MET A 1 84 ? -5.203 1.822 2.831 1.00 32.38 84 MET A C 1
ATOM 646 O O . MET A 1 84 ? -6.166 1.075 2.707 1.00 32.38 84 MET A O 1
ATOM 650 N N . VAL A 1 85 ? -5.331 3.146 2.889 1.00 34.41 85 VAL A N 1
ATOM 651 C CA . VAL A 1 85 ? -6.600 3.843 3.058 1.00 34.41 85 VAL A CA 1
ATOM 652 C C . VAL A 1 85 ? -7.131 4.358 1.709 1.00 34.41 85 VAL A C 1
ATOM 654 O O . VAL A 1 85 ? -8.320 4.242 1.447 1.00 34.41 85 VAL A O 1
ATOM 657 N N . ASN A 1 86 ? -6.288 4.805 0.770 1.00 31.67 86 ASN A N 1
ATOM 658 C CA . ASN A 1 86 ? -6.782 5.417 -0.479 1.00 31.67 86 ASN A CA 1
ATOM 659 C C . ASN A 1 86 ? -7.477 4.464 -1.466 1.00 31.67 86 ASN A C 1
ATOM 661 O O . ASN A 1 86 ? -8.210 4.955 -2.315 1.00 31.67 86 ASN A O 1
ATOM 665 N N . PHE A 1 87 ? -7.311 3.138 -1.373 1.00 36.56 87 PHE A N 1
ATOM 666 C CA . PHE A 1 87 ? -8.021 2.222 -2.284 1.00 36.56 87 PHE A CA 1
ATOM 667 C C . PHE A 1 87 ? -9.516 2.059 -1.927 1.00 36.56 87 PHE A C 1
ATOM 669 O O . PHE A 1 87 ? -10.251 1.384 -2.637 1.00 36.56 87 PHE A O 1
ATOM 676 N N . ILE A 1 88 ? -9.982 2.625 -0.800 1.00 38.50 88 ILE A N 1
ATOM 677 C CA . ILE A 1 88 ? -11.380 2.504 -0.317 1.00 38.50 88 ILE A CA 1
ATOM 678 C C . ILE A 1 88 ? -11.867 3.800 0.386 1.00 38.50 88 ILE A C 1
ATOM 680 O O . ILE A 1 88 ? -13.028 3.934 0.789 1.00 38.50 88 ILE A O 1
ATOM 684 N N . ILE A 1 89 ? -10.987 4.775 0.624 1.00 38.97 89 ILE A N 1
ATOM 685 C CA . ILE A 1 89 ? -11.237 5.884 1.549 1.00 38.97 89 ILE A CA 1
ATOM 686 C C . ILE A 1 89 ? -10.725 7.168 0.899 1.00 38.97 89 ILE A C 1
ATOM 688 O O . ILE A 1 89 ? -9.527 7.379 0.748 1.00 38.97 89 ILE A O 1
ATOM 692 N N . THR A 1 90 ? -11.645 8.063 0.541 1.00 42.75 90 THR A N 1
ATOM 693 C CA . THR A 1 90 ? -11.289 9.430 0.146 1.00 42.75 90 THR A CA 1
ATOM 694 C C . THR A 1 90 ? -10.591 10.140 1.315 1.00 42.75 90 THR A C 1
ATOM 696 O O . THR A 1 90 ? -10.909 9.871 2.474 1.00 42.75 90 THR A O 1
ATOM 699 N N . ASN A 1 91 ? -9.677 11.088 1.052 1.00 44.41 91 ASN A N 1
ATOM 700 C CA . ASN A 1 91 ? -8.923 11.836 2.086 1.00 44.41 91 ASN A CA 1
ATOM 701 C C . ASN A 1 91 ? -9.787 12.373 3.257 1.00 44.41 91 ASN A C 1
ATOM 703 O O . ASN A 1 91 ? -9.294 12.556 4.368 1.00 44.41 91 ASN A O 1
ATOM 707 N N . LYS A 1 92 ? -11.091 12.595 3.033 1.00 47.69 92 LYS A N 1
ATOM 708 C CA . LYS A 1 92 ? -12.062 13.049 4.042 1.00 47.69 92 LYS A CA 1
ATOM 709 C C . LYS A 1 92 ? -12.469 11.981 5.074 1.00 47.69 92 LYS A C 1
ATOM 711 O O . LYS A 1 92 ? -13.006 12.347 6.112 1.00 47.69 92 LYS A O 1
ATOM 716 N N . GLN A 1 93 ? -12.250 10.690 4.817 1.00 50.75 93 GLN A N 1
ATOM 717 C CA . GLN A 1 93 ? -12.722 9.584 5.665 1.00 50.75 93 GLN A CA 1
ATOM 718 C C . GLN A 1 93 ? -11.605 8.867 6.448 1.00 50.75 93 GLN A C 1
ATOM 720 O O . GLN A 1 93 ? -11.917 8.013 7.270 1.00 50.75 93 GLN A O 1
ATOM 725 N N . VAL A 1 94 ? -10.326 9.225 6.256 1.00 58.31 94 VAL A N 1
ATOM 726 C CA . VAL A 1 94 ? -9.152 8.572 6.892 1.00 58.31 94 VAL A CA 1
ATOM 727 C C . VAL A 1 94 ? -9.258 8.514 8.422 1.00 58.31 94 VAL A C 1
ATOM 729 O O . VAL A 1 94 ? -8.780 7.576 9.050 1.00 58.31 94 VAL A O 1
ATOM 732 N N . THR A 1 95 ? -9.901 9.502 9.044 1.00 59.66 95 THR A N 1
ATOM 733 C CA . THR A 1 95 ? -10.065 9.582 10.506 1.00 59.66 95 THR A CA 1
ATOM 734 C C . THR A 1 95 ? -10.939 8.467 11.072 1.00 59.66 95 THR A C 1
ATOM 736 O O . THR A 1 95 ? -10.736 8.063 12.207 1.00 59.66 95 THR A O 1
ATOM 739 N N . LEU A 1 96 ? -11.845 7.906 10.267 1.00 62.25 96 LEU A N 1
ATOM 740 C CA . LEU A 1 96 ? -12.787 6.856 10.673 1.00 62.25 96 LEU A CA 1
ATOM 741 C C . LEU A 1 96 ? -12.144 5.471 10.860 1.00 62.25 96 LEU A C 1
ATOM 743 O O . LEU A 1 96 ? -12.852 4.528 11.209 1.00 62.25 96 LEU A O 1
ATOM 747 N N . PHE A 1 97 ? -10.845 5.346 10.576 1.00 69.75 97 PHE A N 1
ATOM 748 C CA . PHE A 1 97 ? -10.096 4.086 10.590 1.00 69.75 97 PHE A CA 1
ATOM 749 C C . PHE A 1 97 ? -8.856 4.151 11.487 1.00 69.75 97 PHE A C 1
ATOM 751 O O . PHE A 1 97 ? -8.125 3.175 11.581 1.00 69.75 97 PHE A O 1
ATOM 758 N N . LYS A 1 98 ? -8.589 5.293 12.137 1.00 75.56 98 LYS A N 1
ATOM 759 C CA . LYS A 1 98 ? -7.409 5.445 12.993 1.00 75.56 98 LYS A CA 1
ATOM 760 C C . LYS A 1 98 ? -7.593 4.690 14.299 1.00 75.56 98 LYS A C 1
ATOM 762 O O . LYS A 1 98 ? -8.626 4.829 14.945 1.00 75.56 98 LYS A O 1
ATOM 767 N N . ALA A 1 99 ? -6.562 3.959 14.701 1.00 78.50 99 ALA A N 1
ATOM 768 C CA . ALA A 1 99 ? -6.527 3.296 15.992 1.00 78.50 99 ALA A CA 1
ATOM 769 C C . ALA A 1 99 ? -6.343 4.297 17.155 1.00 78.50 99 ALA A C 1
ATOM 771 O O . ALA A 1 99 ? -5.779 5.379 16.946 1.00 78.50 99 ALA A O 1
ATOM 772 N N . PRO A 1 100 ? -6.775 3.954 18.382 1.00 82.25 100 PRO A N 1
ATOM 773 C CA . PRO A 1 100 ? -6.656 4.824 19.555 1.00 82.25 100 PRO A CA 1
ATOM 774 C C . PRO A 1 100 ? -5.223 5.294 19.831 1.00 82.25 100 PRO A C 1
ATOM 776 O O . PRO A 1 100 ? -4.996 6.476 20.081 1.00 82.25 100 PRO A O 1
ATOM 779 N N . GLU A 1 101 ? -4.241 4.400 19.721 1.00 77.94 101 GLU A N 1
ATOM 780 C CA . GLU A 1 101 ? -2.824 4.704 19.937 1.00 77.94 101 GLU A CA 1
ATOM 781 C C . GLU A 1 101 ? -2.241 5.654 18.879 1.00 77.94 101 GLU A C 1
ATOM 783 O O . GLU A 1 101 ? -1.322 6.409 19.175 1.00 77.94 101 GLU A O 1
ATOM 788 N N . VAL A 1 102 ? -2.819 5.689 17.671 1.00 79.88 102 VAL A N 1
ATOM 789 C CA . VAL A 1 102 ? -2.439 6.640 16.609 1.00 79.88 102 VAL A CA 1
ATOM 790 C C . VAL A 1 102 ? -2.995 8.038 16.892 1.00 79.88 102 VAL A C 1
ATOM 792 O O . VAL A 1 102 ? -2.412 9.046 16.487 1.00 79.88 102 VAL A O 1
ATOM 795 N N . LEU A 1 103 ? -4.146 8.118 17.565 1.00 76.19 103 LEU A N 1
ATOM 796 C CA . LEU A 1 103 ? -4.766 9.381 17.973 1.00 76.19 103 LEU A CA 1
ATOM 797 C C . LEU A 1 103 ? -4.123 9.952 19.247 1.00 76.19 103 LEU A C 1
ATOM 799 O O . LEU A 1 103 ? -4.092 11.173 19.432 1.00 76.19 103 LEU A O 1
ATOM 803 N N . ALA A 1 104 ? -3.594 9.088 20.113 1.00 77.19 104 ALA A N 1
ATOM 804 C CA . ALA A 1 104 ? -2.928 9.473 21.346 1.00 77.19 104 ALA A CA 1
ATOM 805 C C . ALA A 1 104 ? -1.560 10.123 21.064 1.00 77.19 104 ALA A C 1
ATOM 807 O O . ALA A 1 104 ? -0.601 9.487 20.629 1.00 77.19 104 ALA A O 1
ATOM 808 N N . LYS A 1 105 ? -1.448 11.429 21.332 1.00 74.75 105 LYS A N 1
ATOM 809 C CA . LYS A 1 105 ? -0.191 12.165 21.140 1.00 74.75 105 LYS A CA 1
ATOM 810 C C . LYS A 1 105 ? 0.915 11.594 22.032 1.00 74.75 105 LYS A C 1
ATOM 812 O O . LYS A 1 105 ? 0.740 11.497 23.241 1.00 74.75 105 LYS A O 1
ATOM 817 N N . GLY A 1 106 ? 2.070 11.304 21.434 1.00 71.44 106 GLY A N 1
ATOM 818 C CA . GLY A 1 106 ? 3.257 10.827 22.152 1.00 71.44 106 GLY A CA 1
ATOM 819 C C . GLY A 1 106 ? 3.268 9.326 22.449 1.00 71.44 106 GLY A C 1
ATOM 820 O O . GLY A 1 106 ? 4.205 8.858 23.089 1.00 71.44 106 GLY A O 1
ATOM 821 N N . VAL A 1 107 ? 2.272 8.571 21.976 1.00 73.81 107 VAL A N 1
ATOM 822 C CA . VAL A 1 107 ? 2.265 7.108 22.059 1.00 73.81 107 VAL A CA 1
ATOM 823 C C . VAL A 1 107 ? 2.896 6.542 20.789 1.00 73.81 107 VAL A C 1
ATOM 825 O O . VAL A 1 107 ? 2.481 6.861 19.675 1.00 73.81 107 VAL A O 1
ATOM 828 N N . ALA A 1 108 ? 3.937 5.727 20.954 1.00 71.62 108 ALA A N 1
ATOM 829 C CA . ALA A 1 108 ? 4.498 4.964 19.848 1.00 71.62 108 ALA A CA 1
ATOM 830 C C . ALA A 1 108 ? 3.547 3.817 19.485 1.00 71.62 108 ALA A C 1
ATOM 832 O O . ALA A 1 108 ? 2.966 3.186 20.366 1.00 71.62 108 ALA A O 1
ATOM 833 N N . TYR A 1 109 ? 3.417 3.542 18.193 1.00 73.50 109 TYR A N 1
ATOM 834 C CA . TYR A 1 109 ? 2.593 2.460 17.666 1.00 73.50 109 TYR A CA 1
ATOM 835 C C . TYR A 1 109 ? 3.359 1.689 16.592 1.00 73.50 109 TYR A C 1
ATOM 837 O O . TYR A 1 109 ? 4.356 2.167 16.046 1.00 73.50 109 TYR A O 1
ATOM 845 N N . ASP A 1 110 ? 2.886 0.484 16.307 1.00 75.62 110 ASP A N 1
ATOM 846 C CA . ASP A 1 110 ? 3.466 -0.452 15.349 1.00 75.62 110 ASP A CA 1
ATOM 847 C C . ASP A 1 110 ? 2.371 -1.005 14.414 1.00 75.62 110 ASP A C 1
ATOM 849 O O . ASP A 1 110 ? 1.398 -0.314 14.106 1.00 75.62 110 ASP A O 1
ATOM 853 N N . SER A 1 111 ? 2.502 -2.258 13.966 1.00 78.44 111 SER A N 1
ATOM 854 C CA . SER A 1 111 ? 1.490 -2.956 13.162 1.00 78.44 111 SER A CA 1
ATOM 855 C C . SER A 1 111 ? 0.114 -3.087 13.833 1.00 78.44 111 SER A C 1
ATOM 857 O O . SER A 1 111 ? -0.862 -3.410 13.159 1.00 78.44 111 SER A O 1
ATOM 859 N N . SER A 1 112 ? 0.002 -2.844 15.143 1.00 80.12 112 SER A N 1
ATOM 860 C CA . SER A 1 112 ? -1.269 -2.866 15.879 1.00 80.12 112 SER A CA 1
ATOM 861 C C . SER A 1 112 ? -2.333 -1.939 15.284 1.00 80.12 112 SER A C 1
ATOM 863 O O . SER A 1 112 ? -3.515 -2.307 15.250 1.00 80.12 112 SER A O 1
ATOM 865 N N . ALA A 1 113 ? -1.926 -0.783 14.756 1.00 79.06 113 ALA A N 1
ATOM 866 C CA . ALA A 1 113 ? -2.828 0.194 14.152 1.00 79.06 113 ALA A CA 1
ATOM 867 C C . ALA A 1 113 ? -3.546 -0.344 12.900 1.00 79.06 113 ALA A C 1
ATOM 869 O O . ALA A 1 113 ? -4.705 0.002 12.636 1.00 79.06 113 ALA A O 1
ATOM 870 N N . ASP A 1 114 ? -2.890 -1.228 12.147 1.00 79.19 114 ASP A N 1
ATOM 871 C CA . ASP A 1 114 ? -3.459 -1.810 10.932 1.00 79.19 114 ASP A CA 1
ATOM 872 C C . ASP A 1 114 ? -4.538 -2.832 11.244 1.00 79.19 114 ASP A C 1
ATOM 874 O O . ASP A 1 114 ? -5.544 -2.887 10.541 1.00 79.19 114 ASP A O 1
ATOM 878 N N . TRP A 1 115 ? -4.380 -3.614 12.314 1.00 85.94 115 TRP A N 1
ATOM 879 C CA . TRP A 1 115 ? -5.403 -4.578 12.719 1.00 85.94 115 TRP A CA 1
ATOM 880 C C . TRP A 1 115 ? -6.702 -3.896 13.129 1.00 85.94 115 TRP A C 1
ATOM 882 O O . TRP A 1 115 ? -7.791 -4.346 12.768 1.00 85.94 115 TRP A O 1
ATOM 892 N N . PHE A 1 116 ? -6.593 -2.748 13.792 1.00 86.69 116 PHE A N 1
ATOM 893 C CA . PHE A 1 116 ? -7.753 -1.921 14.094 1.00 86.69 116 PHE A CA 1
ATOM 894 C C . PHE A 1 116 ? -8.383 -1.340 12.821 1.00 86.69 116 PHE A C 1
ATOM 896 O O . PHE A 1 116 ? -9.600 -1.417 12.626 1.00 86.69 116 PHE A O 1
ATOM 903 N N . SER A 1 117 ? -7.551 -0.817 11.914 1.00 82.00 117 SER A N 1
ATOM 904 C CA . SER A 1 117 ? -7.992 -0.292 10.614 1.00 82.00 117 SER A CA 1
ATOM 905 C C . SER A 1 117 ? -8.701 -1.370 9.780 1.00 82.00 117 SER A C 1
ATOM 907 O O . SER A 1 117 ? -9.734 -1.104 9.162 1.00 82.00 117 SER A O 1
ATOM 909 N N . PHE A 1 118 ? -8.193 -2.604 9.820 1.00 85.31 118 PHE A N 1
ATOM 910 C CA . PHE A 1 118 ? -8.782 -3.782 9.192 1.00 85.31 118 PHE A CA 1
ATOM 911 C C . PHE A 1 118 ? -10.161 -4.104 9.778 1.00 85.31 118 PHE A C 1
ATOM 913 O O . PHE A 1 118 ? -11.107 -4.297 9.017 1.00 85.31 118 PHE A O 1
ATOM 920 N N . GLY A 1 119 ? -10.318 -4.063 11.105 1.00 90.00 119 GLY A N 1
ATOM 921 C CA . GLY A 1 119 ? -11.625 -4.204 11.758 1.00 90.00 119 GLY A CA 1
ATOM 922 C C . GLY A 1 119 ? -12.629 -3.131 11.318 1.00 90.00 119 GLY A C 1
ATOM 923 O O . GLY A 1 119 ? -13.779 -3.439 11.002 1.00 90.00 119 GLY A O 1
ATOM 924 N N . CYS A 1 120 ? -12.186 -1.873 11.217 1.00 84.56 120 CYS A N 1
ATOM 925 C CA . CYS A 1 120 ? -13.028 -0.758 10.772 1.00 84.56 120 CYS A CA 1
ATOM 926 C C . CYS A 1 120 ? -13.479 -0.932 9.316 1.00 84.56 120 CYS A C 1
ATOM 928 O O . CYS A 1 120 ? -14.630 -0.658 8.970 1.00 84.56 120 CYS A O 1
ATOM 930 N N . MET A 1 121 ? -12.569 -1.403 8.462 1.00 81.69 121 MET A N 1
ATOM 931 C CA . MET A 1 121 ? -12.829 -1.694 7.056 1.00 81.69 121 MET A CA 1
ATOM 932 C C . MET A 1 121 ? -13.795 -2.867 6.888 1.00 81.69 121 MET A C 1
ATOM 934 O O . MET A 1 121 ? -14.758 -2.745 6.133 1.00 81.69 121 MET A O 1
ATOM 938 N N . LEU A 1 122 ? -13.583 -3.963 7.622 1.00 84.38 122 LEU A N 1
ATOM 939 C CA . LEU A 1 122 ? -14.468 -5.126 7.613 1.00 84.38 122 LEU A CA 1
ATOM 940 C C . LEU A 1 122 ? -15.889 -4.721 8.021 1.00 84.38 122 LEU A C 1
ATOM 942 O O . LEU A 1 122 ? -16.845 -5.013 7.309 1.00 84.38 122 LEU A O 1
ATOM 946 N N . TYR A 1 123 ? -16.029 -3.952 9.104 1.00 82.44 123 TYR A N 1
ATOM 947 C CA . TYR A 1 123 ? -17.327 -3.429 9.527 1.00 82.44 123 TYR A CA 1
ATOM 948 C C . TYR A 1 123 ? -17.982 -2.565 8.438 1.00 82.44 123 TYR A C 1
ATOM 950 O O . TYR A 1 123 ? -19.163 -2.745 8.136 1.00 82.44 123 TYR A O 1
ATOM 958 N N . LYS A 1 124 ? -17.227 -1.647 7.811 1.00 77.75 124 LYS A N 1
ATOM 959 C CA . LYS A 1 124 ? -17.752 -0.783 6.740 1.00 77.75 124 LYS A CA 1
ATOM 960 C C . LYS A 1 124 ? -18.240 -1.583 5.540 1.00 77.75 124 LYS A C 1
ATOM 962 O O . LYS A 1 124 ? -19.241 -1.201 4.948 1.00 77.75 124 LYS A O 1
ATOM 967 N N . LEU A 1 125 ? -17.569 -2.670 5.190 1.00 76.44 125 LEU A N 1
ATOM 968 C CA . LEU A 1 125 ? -17.987 -3.528 4.085 1.00 76.44 125 LEU A CA 1
ATOM 969 C C . LEU A 1 125 ? -19.251 -4.329 4.445 1.00 76.44 125 LEU A C 1
ATOM 971 O O . LEU A 1 125 ? -20.132 -4.473 3.610 1.00 76.44 125 LEU A O 1
ATOM 975 N N . LEU A 1 126 ? -19.427 -4.728 5.709 1.00 78.94 126 LEU A N 1
ATOM 976 C CA . LEU A 1 126 ? -20.641 -5.424 6.166 1.00 78.94 126 LEU A CA 1
ATOM 977 C C . LEU A 1 126 ? -21.860 -4.505 6.358 1.00 78.94 126 LEU A C 1
ATOM 979 O O . LEU A 1 126 ? -22.993 -4.938 6.155 1.00 78.94 126 LEU A O 1
ATOM 983 N N . LYS A 1 127 ? -21.661 -3.262 6.815 1.00 75.75 127 LYS A N 1
ATOM 984 C CA . LYS A 1 127 ? -22.754 -2.345 7.212 1.00 75.75 127 LYS A CA 1
ATOM 985 C C . LYS A 1 127 ? -22.881 -1.092 6.343 1.00 75.75 127 LYS A C 1
ATOM 987 O O . LYS A 1 127 ? -23.827 -0.328 6.509 1.00 75.75 127 LYS A O 1
ATOM 992 N N . GLY A 1 128 ? -21.935 -0.842 5.442 1.00 72.19 128 GLY A N 1
ATOM 993 C CA . GLY A 1 128 ? -21.902 0.334 4.564 1.00 72.19 128 GLY A CA 1
ATOM 994 C C . GLY A 1 128 ? -21.401 1.628 5.224 1.00 72.19 128 GLY A C 1
ATOM 995 O O . GLY A 1 128 ? -21.232 2.639 4.541 1.00 72.19 128 GLY A O 1
ATOM 996 N N . HIS A 1 129 ? -21.128 1.638 6.534 1.00 74.12 129 HIS A N 1
ATOM 997 C CA . HIS A 1 129 ? -20.651 2.816 7.272 1.00 74.12 129 HIS A CA 1
ATOM 998 C C . HIS A 1 129 ? -19.570 2.463 8.303 1.00 74.12 129 HIS A C 1
ATOM 1000 O O . HIS A 1 129 ? -19.402 1.308 8.664 1.00 74.12 129 HIS A O 1
ATOM 1006 N N . SER A 1 130 ? -18.824 3.461 8.790 1.00 76.75 130 SER A N 1
ATOM 1007 C CA . SER A 1 130 ? -17.819 3.261 9.851 1.00 76.75 130 SER A CA 1
ATOM 1008 C C . SER A 1 130 ? -18.476 2.845 11.178 1.00 76.75 130 SER A C 1
ATOM 1010 O O . SER A 1 130 ? -19.567 3.349 11.472 1.00 76.75 130 SER A O 1
ATOM 1012 N N . PRO A 1 131 ? -17.815 2.002 11.998 1.00 77.31 131 PRO A N 1
ATOM 1013 C CA . PRO A 1 131 ? -18.327 1.612 13.315 1.00 77.31 131 PRO A CA 1
ATOM 1014 C C . PRO A 1 131 ? -18.435 2.782 14.305 1.00 77.31 131 PRO A C 1
ATOM 1016 O O . PRO A 1 131 ? -19.232 2.720 15.233 1.00 77.31 131 PRO A O 1
ATOM 1019 N N . PHE A 1 132 ? -17.692 3.873 14.089 1.00 76.12 132 PHE A N 1
ATOM 1020 C CA . PHE A 1 132 ? -17.703 5.063 14.956 1.00 76.12 132 PHE A CA 1
ATOM 1021 C C . PHE A 1 132 ? -18.648 6.165 14.471 1.00 76.12 132 PHE A C 1
ATOM 1023 O O . PHE A 1 132 ? -18.733 7.231 15.079 1.00 76.12 132 PHE A O 1
ATOM 1030 N N . ARG A 1 133 ? -19.360 5.937 13.360 1.00 68.69 133 ARG A N 1
ATOM 1031 C CA . ARG A 1 133 ? -20.375 6.868 12.868 1.00 68.69 133 ARG A CA 1
ATOM 1032 C C . ARG A 1 133 ? -21.721 6.491 13.478 1.00 68.69 133 ARG A C 1
ATOM 1034 O O . ARG A 1 133 ? -22.326 5.503 13.069 1.00 68.69 133 ARG A O 1
ATOM 1041 N N . GLN A 1 134 ? -22.217 7.301 14.408 1.00 59.38 134 GLN A N 1
ATOM 1042 C CA . GLN A 1 134 ? -23.555 7.098 14.959 1.00 59.38 134 GLN A CA 1
ATOM 1043 C C . GLN A 1 134 ? -24.608 7.467 13.906 1.00 59.38 134 GLN A C 1
ATOM 1045 O O . GLN A 1 134 ? -24.626 8.585 13.382 1.00 59.38 134 GLN A O 1
ATOM 1050 N N . HIS A 1 135 ? -25.511 6.536 13.593 1.00 50.53 135 HIS A N 1
ATOM 1051 C CA . HIS A 1 135 ? -26.649 6.798 12.716 1.00 50.53 135 HIS A CA 1
ATOM 1052 C C . HIS A 1 135 ? -27.744 7.555 13.484 1.00 50.53 135 HIS A C 1
ATOM 1054 O O . HIS A 1 135 ? -28.823 7.034 13.754 1.00 50.53 135 HIS A O 1
ATOM 1060 N N . ASN A 1 136 ? -27.477 8.809 13.851 1.00 42.72 136 ASN A N 1
ATOM 1061 C CA . ASN A 1 136 ? -28.534 9.694 14.328 1.00 42.72 136 ASN A CA 1
ATOM 1062 C C . ASN A 1 136 ? -29.404 10.082 13.124 1.00 42.72 136 ASN A C 1
ATOM 1064 O O . ASN A 1 136 ? -28.991 10.893 12.291 1.00 42.72 136 ASN A O 1
ATOM 1068 N N . LYS A 1 137 ? -30.600 9.475 13.035 1.00 41.34 137 LYS A N 1
ATOM 1069 C CA . LYS A 1 137 ? -31.642 9.634 11.994 1.00 41.34 137 LYS A CA 1
ATOM 1070 C C . LYS A 1 137 ? -32.215 11.065 11.885 1.00 41.34 137 LYS A C 1
ATOM 1072 O O . LYS A 1 137 ? -33.423 11.265 11.928 1.00 41.34 137 LYS A O 1
ATOM 1077 N N . GLY A 1 138 ? -31.368 12.081 11.745 1.00 44.31 138 GLY A N 1
ATOM 1078 C CA . GLY A 1 138 ? -31.813 13.472 11.632 1.00 44.31 138 GLY A CA 1
ATOM 1079 C C . GLY A 1 138 ? -30.721 14.523 11.430 1.00 44.31 138 GLY A C 1
ATOM 1080 O O . GLY A 1 138 ? -31.040 15.635 11.020 1.00 44.31 138 GLY A O 1
ATOM 1081 N N . LYS A 1 139 ? -29.434 14.211 11.652 1.00 42.22 139 LYS A N 1
ATOM 1082 C CA . LYS A 1 139 ? -28.338 15.164 11.398 1.00 42.22 139 LYS A CA 1
ATOM 1083 C C . LYS A 1 139 ? -27.573 14.775 10.135 1.00 42.22 139 LYS A C 1
ATOM 1085 O O . LYS A 1 139 ? -26.854 13.779 10.100 1.00 42.22 139 LYS A O 1
ATOM 1090 N N . LYS A 1 140 ? -27.741 15.570 9.073 1.00 40.66 140 LYS A N 1
ATOM 1091 C CA . LYS A 1 140 ? -26.972 15.455 7.827 1.00 40.66 140 LYS A CA 1
ATOM 1092 C C . LYS A 1 140 ? -25.466 15.546 8.128 1.00 40.66 140 LYS A C 1
ATOM 1094 O O . LYS A 1 140 ? -24.967 16.594 8.503 1.00 40.66 140 LYS A O 1
ATOM 1099 N N . HIS A 1 141 ? -24.767 14.434 7.915 1.00 43.22 141 HIS A N 1
ATOM 1100 C CA . HIS A 1 141 ? -23.477 14.339 7.216 1.00 43.22 141 HIS A CA 1
ATOM 1101 C C . HIS A 1 141 ? -22.269 15.198 7.649 1.00 43.22 141 HIS A C 1
ATOM 1103 O O . HIS A 1 141 ? -21.303 15.284 6.894 1.00 43.22 141 HIS A O 1
ATOM 1109 N N . SER A 1 142 ? -22.227 15.723 8.871 1.00 44.44 142 SER A N 1
ATOM 1110 C CA . SER A 1 142 ? -20.995 16.296 9.431 1.00 44.44 142 SER A CA 1
ATOM 1111 C C . SER A 1 142 ? -20.883 16.011 10.930 1.00 44.44 142 SER A C 1
ATOM 1113 O O . SER A 1 142 ? -21.124 16.893 11.750 1.00 44.44 142 SER A O 1
ATOM 1115 N N . GLN A 1 143 ? -20.542 14.775 11.309 1.00 54.34 143 GLN A N 1
ATOM 1116 C CA . GLN A 1 143 ? -19.911 14.605 12.621 1.00 54.34 143 GLN A CA 1
ATOM 1117 C C . GLN A 1 143 ? -18.519 15.224 12.527 1.00 54.34 143 GLN A C 1
ATOM 1119 O O . GLN A 1 143 ? -17.777 14.942 11.579 1.00 54.34 143 GLN A O 1
ATOM 1124 N N . ASP A 1 144 ? -18.222 16.132 13.454 1.00 61.78 144 ASP A N 1
ATOM 1125 C CA . ASP A 1 144 ? -16.937 16.817 13.518 1.00 61.78 144 ASP A CA 1
ATOM 1126 C C . ASP A 1 144 ? -15.831 15.761 13.648 1.00 61.78 144 ASP A C 1
ATOM 1128 O O . ASP A 1 144 ? -15.973 14.769 14.366 1.00 61.78 144 ASP A O 1
ATOM 1132 N N . LYS A 1 145 ? -14.712 15.966 12.953 1.00 63.03 145 LYS A N 1
ATOM 1133 C CA . LYS A 1 145 ? -13.531 15.096 13.029 1.00 63.03 145 LYS A CA 1
ATOM 1134 C C . LYS A 1 145 ? -13.121 14.850 14.486 1.00 63.03 145 LYS A C 1
ATOM 1136 O O . LYS A 1 145 ? -12.767 13.733 14.846 1.00 63.03 145 LYS A O 1
ATOM 1141 N N . ASN A 1 146 ? -13.264 15.874 15.327 1.00 70.88 146 ASN A N 1
ATOM 1142 C CA . ASN A 1 146 ? -12.972 15.803 16.755 1.00 70.88 146 ASN A CA 1
ATOM 1143 C C . ASN A 1 146 ? -13.938 14.904 17.544 1.00 70.88 146 ASN A C 1
ATOM 1145 O O . ASN A 1 146 ? -13.570 14.402 18.600 1.00 70.88 146 ASN A O 1
ATOM 1149 N N . GLU A 1 147 ? -15.179 14.732 17.088 1.00 73.69 147 GLU A N 1
ATOM 1150 C CA . GLU A 1 147 ? -16.170 13.867 17.735 1.00 73.69 147 GLU A CA 1
ATOM 1151 C C . GLU A 1 147 ? -15.855 12.396 17.460 1.00 73.69 147 GLU A C 1
ATOM 1153 O O . GLU A 1 147 ? -15.838 11.590 18.383 1.00 73.69 147 GLU A O 1
ATOM 1158 N N . ILE A 1 148 ? -15.508 12.071 16.212 1.00 72.12 148 ILE A N 1
ATOM 1159 C CA . ILE A 1 148 ? -15.076 10.726 15.810 1.00 72.12 148 ILE A CA 1
ATOM 1160 C C . ILE A 1 148 ? -13.822 10.315 16.585 1.00 72.12 148 ILE A C 1
ATOM 1162 O O . ILE A 1 148 ? -13.804 9.245 17.186 1.00 72.12 148 ILE A O 1
ATOM 1166 N N . ASP A 1 149 ? -12.804 11.182 16.622 1.00 76.69 149 ASP A N 1
ATOM 1167 C CA . ASP A 1 149 ? -11.557 10.896 17.339 1.00 76.69 149 ASP A CA 1
ATOM 1168 C C . ASP A 1 149 ? -11.823 10.664 18.842 1.00 76.69 149 ASP A C 1
ATOM 1170 O O . ASP A 1 149 ? -11.223 9.779 19.452 1.00 76.69 149 ASP A O 1
ATOM 1174 N N . LYS A 1 150 ? -12.770 11.405 19.439 1.00 77.00 150 LYS A N 1
ATOM 1175 C CA . LYS A 1 150 ? -13.204 11.186 20.829 1.00 77.00 150 LYS A CA 1
ATOM 1176 C C . LYS A 1 150 ? -13.888 9.836 21.010 1.00 77.00 150 LYS A C 1
ATOM 1178 O O . LYS A 1 150 ? -13.488 9.105 21.906 1.00 77.00 150 LYS A O 1
ATOM 1183 N N . ILE A 1 151 ? -14.869 9.493 20.171 1.00 78.06 151 ILE A N 1
ATOM 1184 C CA . ILE A 1 151 ? -15.597 8.215 20.259 1.00 78.06 151 ILE A CA 1
ATOM 1185 C C . ILE A 1 151 ? -14.611 7.044 20.180 1.00 78.06 151 ILE A C 1
ATOM 1187 O O . ILE A 1 151 ? -14.660 6.163 21.033 1.00 78.06 151 ILE A O 1
ATOM 1191 N N . THR A 1 152 ? -13.665 7.074 19.237 1.00 77.94 152 THR A N 1
ATOM 1192 C CA . THR A 1 152 ? -12.627 6.040 19.093 1.00 77.94 152 THR A CA 1
ATOM 1193 C C . THR A 1 152 ? -11.772 5.873 20.356 1.00 77.94 152 THR A C 1
ATOM 1195 O O . THR A 1 152 ? -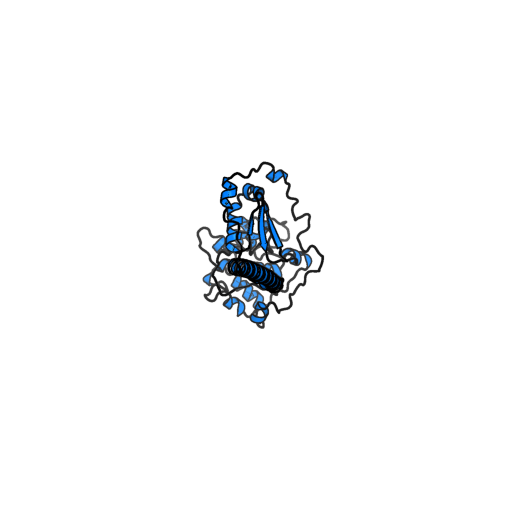11.375 4.760 20.700 1.00 77.94 152 THR A O 1
ATOM 1198 N N . LEU A 1 153 ? -11.482 6.966 21.068 1.00 77.81 153 LEU A N 1
ATOM 1199 C CA . LEU A 1 153 ? -10.692 6.937 22.301 1.00 77.81 153 LEU A CA 1
ATOM 1200 C C . LEU A 1 153 ? -11.518 6.496 23.521 1.00 77.81 153 LEU A C 1
ATOM 1202 O O . LEU A 1 153 ? -10.996 5.800 24.397 1.00 77.81 153 LEU A O 1
ATOM 1206 N N . THR A 1 154 ? -12.789 6.898 23.609 1.00 75.38 154 THR A N 1
ATOM 1207 C CA . THR A 1 154 ? -13.557 6.817 24.862 1.00 75.38 154 THR A CA 1
ATOM 1208 C C . THR A 1 154 ? -14.647 5.754 24.887 1.00 75.38 154 THR A C 1
ATOM 1210 O O . THR A 1 154 ? -15.015 5.333 25.980 1.00 75.38 154 THR A O 1
ATOM 1213 N N . GLN A 1 155 ? -15.172 5.325 23.739 1.00 75.62 155 GLN A N 1
ATOM 1214 C CA . GLN A 1 155 ? -16.354 4.467 23.668 1.00 75.62 155 GLN A CA 1
ATOM 1215 C C . GLN A 1 155 ? -16.019 3.099 23.064 1.00 75.62 155 GLN A C 1
ATOM 1217 O O . GLN A 1 155 ? -15.362 3.006 22.028 1.00 75.62 155 GLN A O 1
ATOM 1222 N N . ASP A 1 156 ? -16.493 2.031 23.708 1.00 71.31 156 ASP A N 1
ATOM 1223 C CA . ASP A 1 156 ? -16.452 0.693 23.120 1.00 71.31 156 ASP A CA 1
ATOM 1224 C C . ASP A 1 156 ? -17.527 0.563 22.035 1.00 71.31 156 ASP A C 1
ATOM 1226 O O . ASP A 1 156 ? -18.610 1.143 22.124 1.00 71.31 156 ASP A O 1
ATOM 1230 N N . ILE A 1 157 ? -17.214 -0.177 20.974 1.00 77.19 157 ILE A N 1
ATOM 1231 C CA . ILE A 1 157 ? -18.101 -0.304 19.818 1.00 77.19 157 ILE A CA 1
ATOM 1232 C C . ILE A 1 157 ? -19.258 -1.231 20.166 1.00 77.19 157 ILE A C 1
ATOM 1234 O O . ILE A 1 157 ? -19.059 -2.411 20.451 1.00 77.19 157 ILE A O 1
ATOM 1238 N N . GLU A 1 158 ? -20.476 -0.714 20.058 1.00 75.88 158 GLU A N 1
ATOM 1239 C CA . GLU A 1 158 ? -21.686 -1.522 20.151 1.00 75.88 158 GLU A CA 1
ATOM 1240 C C . GLU A 1 158 ? -21.996 -2.144 18.787 1.00 75.88 158 GLU A C 1
ATOM 1242 O O . GLU A 1 158 ? -22.419 -1.475 17.839 1.00 75.88 158 GLU A O 1
ATOM 1247 N N . LEU A 1 159 ? -21.758 -3.451 18.670 1.00 80.62 159 LEU A N 1
ATOM 1248 C CA . LEU A 1 159 ? -22.136 -4.214 17.486 1.00 80.62 159 LEU A CA 1
ATOM 1249 C C . LEU A 1 159 ? -23.618 -4.622 17.587 1.00 80.62 159 LEU A C 1
ATOM 1251 O O . LEU A 1 159 ? -23.987 -5.280 18.563 1.00 80.62 159 LEU A O 1
ATOM 1255 N N . PRO A 1 160 ? -24.466 -4.300 16.588 1.00 76.12 160 PRO A N 1
ATOM 1256 C CA . PRO A 1 160 ? -25.876 -4.689 16.583 1.00 76.12 160 PRO A CA 1
ATOM 1257 C C . PRO A 1 160 ? -26.086 -6.196 16.749 1.00 76.12 160 PRO A C 1
ATOM 1259 O O . PRO A 1 160 ? -25.445 -6.986 16.054 1.00 76.12 160 PRO A O 1
ATOM 1262 N N . ASP A 1 161 ? -27.017 -6.595 17.621 1.00 69.25 161 ASP A N 1
ATOM 1263 C CA . ASP A 1 161 ? -27.355 -8.005 17.907 1.00 69.25 161 ASP A CA 1
ATOM 1264 C C . ASP A 1 161 ? -27.782 -8.794 16.667 1.00 69.25 161 ASP A C 1
ATOM 1266 O O . ASP A 1 161 ? -27.575 -10.003 16.591 1.00 69.25 161 ASP A O 1
ATOM 1270 N N . GLN A 1 162 ? -28.319 -8.104 15.660 1.00 68.88 162 GLN A N 1
ATOM 1271 C CA . GLN A 1 162 ? -28.780 -8.703 14.414 1.00 68.88 162 GLN A CA 1
ATOM 1272 C C . GLN A 1 162 ? -27.851 -8.390 13.231 1.00 68.88 162 GLN A C 1
ATOM 1274 O O . GLN A 1 162 ? -27.344 -7.276 13.049 1.00 68.88 162 GLN A O 1
ATOM 1279 N N . GLY A 1 163 ? -27.678 -9.388 12.362 1.00 74.00 163 GLY A N 1
ATOM 1280 C CA . GLY A 1 163 ? -26.970 -9.249 11.088 1.00 74.00 163 GLY A CA 1
ATOM 1281 C C . GLY A 1 163 ? -25.460 -9.485 11.147 1.00 74.00 163 GLY A C 1
ATOM 1282 O O . GLY A 1 163 ? -24.768 -9.031 10.241 1.00 74.00 163 GLY A O 1
ATOM 1283 N N . PHE A 1 164 ? -24.959 -10.162 12.182 1.00 83.81 164 PHE A N 1
ATOM 1284 C CA . PHE A 1 164 ? -23.616 -10.747 12.215 1.00 83.81 164 PHE A CA 1
ATOM 1285 C C . PHE A 1 164 ? -23.697 -12.183 12.730 1.00 83.81 164 PHE A C 1
ATOM 1287 O O . PHE A 1 164 ? -24.465 -12.456 13.653 1.00 83.81 164 PHE A O 1
ATOM 1294 N N . SER A 1 165 ? -22.893 -13.091 12.172 1.00 88.94 165 SER A N 1
ATOM 1295 C CA . SER A 1 165 ? -22.703 -14.403 12.798 1.00 88.94 165 SER A CA 1
ATOM 1296 C C . SER A 1 165 ? -21.938 -14.256 14.125 1.00 88.94 165 SER A C 1
ATOM 1298 O O . SER A 1 165 ? -21.202 -13.272 14.296 1.00 88.94 165 SER A O 1
ATOM 1300 N N . PRO A 1 166 ? -22.061 -15.216 15.060 1.00 90.44 166 PRO A N 1
ATOM 1301 C CA . PRO A 1 166 ? -21.289 -15.206 16.303 1.00 90.44 166 PRO A CA 1
ATOM 1302 C C . PRO A 1 166 ? -19.777 -15.083 16.067 1.00 90.44 166 PRO A C 1
ATOM 1304 O O . PRO A 1 166 ? -19.092 -14.336 16.762 1.00 90.44 166 PRO A O 1
ATOM 1307 N N . GLU A 1 167 ? -19.256 -15.749 15.036 1.00 92.31 167 GLU A N 1
ATOM 1308 C CA . GLU A 1 167 ? -17.840 -15.724 14.668 1.00 92.31 167 GLU A CA 1
ATOM 1309 C C . GLU A 1 167 ? -17.427 -14.366 14.093 1.00 92.31 167 GLU A C 1
ATOM 1311 O O . GLU A 1 167 ? -16.337 -13.879 14.381 1.00 92.31 167 GLU A O 1
ATOM 1316 N N . CYS A 1 168 ? -18.289 -13.734 13.294 1.00 91.12 168 CYS A N 1
ATOM 1317 C CA . CYS A 1 168 ? -18.030 -12.411 12.730 1.00 91.12 168 CYS A CA 1
ATOM 1318 C C . CYS A 1 168 ? -17.980 -11.341 13.823 1.00 91.12 168 CYS A C 1
ATOM 1320 O O . CYS A 1 168 ? -17.064 -10.519 13.862 1.00 91.12 168 CYS A O 1
ATOM 1322 N N . ARG A 1 169 ? -18.938 -11.395 14.754 1.00 90.44 169 ARG A N 1
ATOM 1323 C CA . ARG A 1 169 ? -18.958 -10.536 15.938 1.00 90.44 169 ARG A CA 1
ATOM 1324 C C . ARG A 1 169 ? -17.684 -10.714 16.757 1.00 90.44 169 ARG A C 1
ATOM 1326 O O . ARG A 1 169 ? -17.020 -9.727 17.048 1.00 90.44 169 ARG A O 1
ATOM 1333 N N . ASN A 1 170 ? -17.316 -11.959 17.060 1.00 93.94 170 ASN A N 1
ATOM 1334 C CA . ASN A 1 170 ? -16.118 -12.255 17.840 1.00 93.94 170 ASN A CA 1
ATOM 1335 C C . ASN A 1 170 ? -14.837 -11.730 17.165 1.00 93.94 170 ASN A C 1
ATOM 1337 O O . ASN A 1 170 ? -13.980 -11.154 17.836 1.00 93.94 170 ASN A O 1
ATOM 1341 N N . LEU A 1 171 ? -14.750 -11.837 15.834 1.00 94.69 171 LEU A N 1
ATOM 1342 C CA . LEU A 1 171 ? -13.646 -11.275 15.056 1.00 94.69 171 LEU A CA 1
ATOM 1343 C C . LEU A 1 171 ? -13.576 -9.746 15.192 1.00 94.69 171 LEU A C 1
ATOM 1345 O O . LEU A 1 171 ? -12.514 -9.197 15.484 1.00 94.69 171 LEU A O 1
ATOM 1349 N N . LEU A 1 172 ? -14.701 -9.057 14.980 1.00 92.75 172 LEU A N 1
ATOM 1350 C CA . LEU A 1 172 ? -14.779 -7.596 15.054 1.00 92.75 172 LEU A CA 1
ATOM 1351 C C . LEU A 1 172 ? -14.480 -7.080 16.466 1.00 92.75 172 LEU A C 1
ATOM 1353 O O . LEU A 1 172 ? -13.706 -6.138 16.610 1.00 92.75 172 LEU A O 1
ATOM 1357 N N . GLU A 1 173 ? -15.032 -7.716 17.501 1.00 93.19 173 GLU A N 1
ATOM 1358 C CA . GLU A 1 173 ? -14.765 -7.378 18.906 1.00 93.19 173 GLU A CA 1
ATOM 1359 C C . GLU A 1 173 ? -13.286 -7.529 19.264 1.00 93.19 173 GLU A C 1
ATOM 1361 O O . GLU A 1 173 ? -12.770 -6.729 20.041 1.00 93.19 173 GLU A O 1
ATOM 1366 N N . GLY A 1 174 ? -12.600 -8.527 18.696 1.00 94.62 174 GLY A N 1
ATOM 1367 C CA . GLY A 1 174 ? -11.165 -8.735 18.880 1.00 94.62 174 GLY A CA 1
ATOM 1368 C C . GLY A 1 174 ? -10.303 -7.707 18.143 1.00 94.62 174 GLY A C 1
ATOM 1369 O O . GLY A 1 174 ? -9.364 -7.163 18.724 1.00 94.62 174 GLY A O 1
ATOM 1370 N N . LEU A 1 175 ? -10.610 -7.415 16.876 1.00 93.88 175 LEU A N 1
ATOM 1371 C CA . LEU A 1 175 ? -9.855 -6.451 16.059 1.00 93.88 175 LEU A CA 1
ATOM 1372 C C . LEU A 1 175 ? -10.025 -5.006 16.542 1.00 93.88 175 LEU A C 1
ATOM 1374 O O . LEU A 1 175 ? -9.099 -4.204 16.447 1.00 93.88 175 LEU A O 1
ATOM 1378 N N . LEU A 1 176 ? -11.206 -4.675 17.064 1.00 92.44 176 LEU A N 1
ATOM 1379 C CA . LEU A 1 176 ? -11.576 -3.321 17.469 1.00 92.44 176 LEU A CA 1
ATOM 1380 C C . LEU A 1 176 ? -11.367 -3.061 18.970 1.00 92.44 176 LEU A C 1
ATOM 1382 O O . LEU A 1 176 ? -11.878 -2.076 19.508 1.00 92.44 176 LEU A O 1
ATOM 1386 N N . LYS A 1 177 ? -10.589 -3.908 19.663 1.00 92.06 177 LYS A N 1
ATOM 1387 C CA . LYS A 1 177 ? -10.143 -3.616 21.032 1.00 92.06 177 LYS A CA 1
ATOM 1388 C C . LYS A 1 177 ? -9.271 -2.368 21.056 1.00 92.06 177 LYS A C 1
ATOM 1390 O O . LYS A 1 177 ? -8.327 -2.232 20.275 1.00 92.06 177 LYS A O 1
ATOM 1395 N N . ARG A 1 178 ? -9.564 -1.476 22.005 1.00 89.06 178 ARG A N 1
ATOM 1396 C CA . ARG A 1 178 ? -8.773 -0.260 22.220 1.00 89.06 178 ARG A CA 1
ATOM 1397 C C . ARG A 1 178 ? -7.385 -0.581 22.758 1.00 89.06 178 ARG A C 1
ATOM 1399 O O . ARG A 1 178 ? -6.409 -0.081 22.212 1.00 89.06 178 ARG A O 1
ATOM 1406 N N . ASP A 1 179 ? -7.308 -1.448 23.765 1.00 90.00 179 ASP A N 1
ATOM 1407 C CA . ASP A 1 179 ? -6.035 -1.939 24.288 1.00 90.00 179 ASP A CA 1
ATOM 1408 C C . ASP A 1 179 ? -5.340 -2.834 23.254 1.00 90.00 179 ASP A C 1
ATOM 1410 O O . ASP A 1 179 ? -5.901 -3.835 22.803 1.00 90.00 179 ASP A O 1
ATOM 1414 N N . VAL A 1 180 ? -4.112 -2.461 22.892 1.00 90.44 180 VAL A N 1
ATOM 1415 C CA . VAL A 1 180 ? -3.264 -3.194 21.949 1.00 90.44 180 VAL A CA 1
ATOM 1416 C C . VAL A 1 180 ? -2.961 -4.600 22.463 1.00 90.44 180 VAL A C 1
ATOM 1418 O O . VAL A 1 180 ? -2.969 -5.531 21.668 1.00 90.44 180 VAL A O 1
ATOM 1421 N N . GLN A 1 181 ? -2.762 -4.794 23.769 1.00 92.12 181 GLN A N 1
ATOM 1422 C CA . GLN A 1 181 ? -2.427 -6.116 24.323 1.00 92.12 181 GLN A CA 1
ATOM 1423 C C . GLN A 1 181 ? -3.593 -7.107 24.209 1.00 92.12 181 GLN A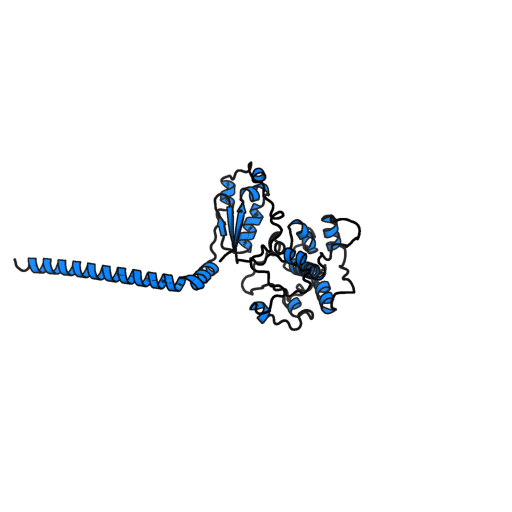 C 1
ATOM 1425 O O . GLN A 1 181 ? -3.396 -8.314 24.069 1.00 92.12 181 GLN A O 1
ATOM 1430 N N . GLU A 1 182 ? -4.823 -6.593 24.202 1.00 93.69 182 GLU A N 1
ATOM 1431 C CA . GLU A 1 182 ? -6.030 -7.399 24.035 1.00 93.69 182 GLU A CA 1
ATOM 1432 C C . GLU A 1 182 ? -6.486 -7.524 22.579 1.00 93.69 182 GLU A C 1
ATOM 1434 O O . GLU A 1 182 ? -7.334 -8.372 22.275 1.00 93.69 182 GLU A O 1
ATOM 1439 N N . ARG A 1 183 ? -5.917 -6.720 21.675 1.00 94.56 183 ARG A N 1
ATOM 1440 C CA . ARG A 1 183 ? -6.293 -6.674 20.263 1.00 94.56 183 ARG A CA 1
ATOM 1441 C C . ARG A 1 183 ? -5.849 -7.929 19.523 1.00 94.56 183 ARG A C 1
ATOM 1443 O O . ARG A 1 183 ? -4.715 -8.392 19.640 1.00 94.56 183 ARG A O 1
ATOM 1450 N N . LEU A 1 184 ? -6.757 -8.472 18.719 1.00 94.38 184 LEU A N 1
ATOM 1451 C CA . LEU A 1 184 ? -6.457 -9.600 17.846 1.00 94.38 184 LEU A CA 1
ATOM 1452 C C . LEU A 1 184 ? -5.391 -9.197 16.817 1.00 94.38 184 LEU A C 1
ATOM 1454 O O . LEU A 1 184 ? -5.502 -8.150 16.181 1.00 94.38 184 LEU A O 1
ATOM 1458 N N . GLY A 1 185 ? -4.358 -10.025 16.662 1.00 91.62 185 GLY A N 1
ATOM 1459 C CA . GLY A 1 185 ? -3.193 -9.733 15.828 1.00 91.62 185 GLY A CA 1
ATOM 1460 C C . GLY A 1 185 ? -2.034 -9.077 16.584 1.00 91.62 185 GLY A C 1
ATOM 1461 O O . GLY A 1 185 ? -0.997 -8.802 15.981 1.00 91.62 185 GLY A O 1
ATOM 1462 N N . CYS A 1 186 ? -2.186 -8.835 17.889 1.00 92.38 186 CYS A N 1
ATOM 1463 C CA . CYS A 1 186 ? -1.187 -8.172 18.732 1.00 92.38 186 CYS A CA 1
ATOM 1464 C C . CYS A 1 186 ? -0.720 -9.040 19.916 1.00 92.38 186 CYS A C 1
ATOM 1466 O O . CYS A 1 186 ? 0.119 -8.599 20.696 1.00 92.38 186 CYS A O 1
ATOM 1468 N N . LYS A 1 187 ? -1.185 -10.294 20.036 1.00 92.06 187 LYS A N 1
ATOM 1469 C CA . LYS A 1 187 ? -0.859 -11.214 21.149 1.00 92.06 187 LYS A CA 1
ATOM 1470 C C . LYS A 1 187 ? 0.400 -12.054 20.887 1.00 92.06 187 LYS A C 1
ATOM 1472 O O . LYS A 1 187 ? 0.562 -13.155 21.416 1.00 92.06 187 LYS A O 1
ATOM 1477 N N . GLY A 1 188 ? 1.307 -11.531 20.059 1.00 88.06 188 GLY A N 1
ATOM 1478 C CA . GLY A 1 188 ? 2.626 -12.101 19.772 1.00 88.06 188 GLY A CA 1
ATOM 1479 C C . GLY A 1 188 ? 2.723 -13.004 18.537 1.00 88.06 188 GLY A C 1
ATOM 1480 O O . GLY A 1 188 ? 3.835 -13.364 18.157 1.00 88.06 188 GLY A O 1
ATOM 1481 N N . LYS A 1 189 ? 1.613 -13.357 17.871 1.00 88.88 189 LYS A N 1
ATOM 1482 C CA . LYS A 1 189 ? 1.621 -14.182 16.642 1.00 88.88 189 LYS A CA 1
ATOM 1483 C C . LYS A 1 189 ? 1.175 -13.424 15.387 1.00 88.88 189 LYS A C 1
ATOM 1485 O O . LYS A 1 189 ? 1.243 -13.973 14.283 1.00 88.88 189 LYS A O 1
ATOM 1490 N N . GLY A 1 190 ? 0.763 -12.165 15.524 1.00 89.25 190 GLY A N 1
ATOM 1491 C CA . GLY A 1 190 ? 0.471 -11.303 14.381 1.00 89.25 190 GLY A CA 1
ATOM 1492 C C . GLY A 1 190 ? -0.695 -11.834 13.548 1.00 89.25 190 GLY A C 1
ATOM 1493 O O . GLY A 1 190 ? -1.710 -12.284 14.075 1.00 89.25 190 GLY A O 1
ATOM 1494 N N . ALA A 1 191 ? -0.516 -11.854 12.227 1.00 89.44 191 ALA A N 1
ATOM 1495 C CA . ALA A 1 191 ? -1.538 -12.305 11.281 1.00 89.44 191 ALA A CA 1
ATOM 1496 C C . ALA A 1 191 ? -2.040 -13.739 11.532 1.00 89.44 191 ALA A C 1
ATOM 1498 O O . ALA A 1 191 ? -3.170 -14.058 11.169 1.00 89.44 191 ALA A O 1
ATOM 1499 N N . GLU A 1 192 ? -1.232 -14.608 12.146 1.00 91.00 192 GLU A N 1
ATOM 1500 C CA . GLU A 1 192 ? -1.626 -15.997 12.407 1.00 91.00 192 GLU A CA 1
ATOM 1501 C C . GLU A 1 192 ? -2.815 -16.095 13.376 1.00 91.00 192 GLU A C 1
ATOM 1503 O O . GLU A 1 192 ? -3.658 -16.979 13.240 1.00 91.00 192 GLU A O 1
ATOM 1508 N N . GLU A 1 193 ? -2.941 -15.146 14.309 1.00 93.06 193 GLU A N 1
ATOM 1509 C CA . GLU A 1 193 ? -4.080 -15.066 15.239 1.00 93.06 193 GLU A CA 1
ATOM 1510 C C . GLU A 1 193 ? -5.399 -14.866 14.491 1.00 93.06 193 GLU A C 1
ATOM 1512 O O . GLU A 1 193 ? -6.432 -15.414 14.864 1.00 93.06 193 GLU A O 1
ATOM 1517 N N . ILE A 1 194 ? -5.350 -14.103 13.401 1.00 94.25 194 ILE A N 1
ATOM 1518 C CA . ILE A 1 194 ? -6.510 -13.793 12.571 1.00 94.25 194 ILE A CA 1
ATOM 1519 C C . ILE A 1 194 ? -6.775 -14.950 11.614 1.00 94.25 194 ILE A C 1
ATOM 1521 O O . ILE A 1 194 ? -7.915 -15.374 11.469 1.00 94.25 194 ILE A O 1
ATOM 1525 N N . LYS A 1 195 ? -5.728 -15.523 11.008 1.00 91.62 195 LYS A N 1
ATOM 1526 C CA . LYS A 1 195 ? -5.854 -16.651 10.073 1.00 91.62 195 LYS A CA 1
ATOM 1527 C C . LYS A 1 195 ? -6.456 -17.906 10.700 1.00 91.62 195 LYS A C 1
ATOM 1529 O O . LYS A 1 195 ? -7.143 -18.661 10.017 1.00 91.62 195 LYS A O 1
ATOM 1534 N N . THR A 1 196 ? -6.193 -18.119 11.987 1.00 94.75 196 THR A N 1
ATOM 1535 C CA . THR A 1 196 ? -6.705 -19.255 12.768 1.00 94.75 196 THR A CA 1
ATOM 1536 C C . THR A 1 196 ? -8.050 -18.970 13.442 1.00 94.75 196 THR A C 1
ATOM 1538 O O . THR A 1 196 ? -8.621 -19.857 14.081 1.00 94.75 196 THR A O 1
ATOM 1541 N N . HIS A 1 197 ? -8.586 -17.756 13.290 1.00 96.69 197 HIS A N 1
ATOM 1542 C CA . HIS A 1 197 ? -9.850 -17.356 13.892 1.00 96.69 197 HIS A CA 1
ATOM 1543 C C . HIS A 1 197 ? -11.033 -18.165 13.317 1.00 96.69 197 HIS A C 1
ATOM 1545 O O . HIS A 1 197 ? -11.083 -18.384 12.103 1.00 96.69 197 HIS A O 1
ATOM 1551 N N . PRO A 1 198 ? -12.041 -18.555 14.131 1.00 96.25 198 PRO A N 1
ATOM 1552 C CA . PRO A 1 198 ? -13.191 -19.345 13.674 1.00 96.25 198 PRO A CA 1
ATOM 1553 C C . PRO A 1 198 ? -13.953 -18.767 12.476 1.00 96.25 198 PRO A C 1
ATOM 1555 O O . PRO A 1 198 ? -14.494 -19.530 11.682 1.00 96.25 198 PRO A O 1
ATOM 1558 N N . PHE A 1 199 ? -13.957 -17.441 12.320 1.00 95.06 199 PHE A N 1
ATOM 1559 C CA . PHE A 1 199 ? -14.556 -16.758 11.166 1.00 95.06 199 PHE A CA 1
ATOM 1560 C C . PHE A 1 199 ? -13.958 -17.210 9.822 1.00 95.06 199 PHE A C 1
ATOM 1562 O O . PHE A 1 199 ? -14.677 -17.295 8.835 1.00 95.06 199 PHE A O 1
ATOM 1569 N N . PHE A 1 200 ? -12.666 -17.550 9.787 1.00 94.12 200 PHE A N 1
ATOM 1570 C CA . PHE A 1 200 ? -11.973 -18.016 8.580 1.00 94.12 200 PHE A CA 1
ATOM 1571 C C . PHE A 1 200 ? -11.849 -19.545 8.519 1.00 94.12 200 PHE A C 1
ATOM 1573 O O . PHE A 1 200 ? -11.015 -20.086 7.790 1.00 94.12 200 PHE A O 1
ATOM 1580 N N . ARG A 1 201 ? -12.664 -20.280 9.288 1.00 92.75 201 ARG A N 1
ATOM 1581 C CA . ARG A 1 201 ? -12.664 -21.746 9.248 1.00 92.75 201 ARG A CA 1
ATOM 1582 C C . ARG A 1 201 ? -12.997 -22.230 7.833 1.00 92.75 201 ARG A C 1
ATOM 1584 O O . ARG A 1 201 ? -14.026 -21.873 7.276 1.00 92.75 201 ARG A O 1
ATOM 1591 N N . GLY A 1 202 ? -12.136 -23.086 7.285 1.00 89.00 202 GLY A N 1
ATOM 1592 C CA . GLY A 1 202 ? -12.283 -23.626 5.930 1.00 89.00 202 GLY A CA 1
ATOM 1593 C C . GLY A 1 202 ? -11.601 -22.797 4.839 1.00 89.00 202 GLY A C 1
ATOM 1594 O O . GLY A 1 202 ? -11.579 -23.232 3.691 1.00 89.00 202 GLY A O 1
ATOM 1595 N N . VAL A 1 203 ? -11.000 -21.650 5.177 1.00 91.00 203 VAL A N 1
ATOM 1596 C CA . VAL A 1 203 ? -10.170 -20.889 4.237 1.00 91.00 203 VAL A CA 1
ATOM 1597 C C . VAL A 1 203 ? -8.808 -21.564 4.090 1.00 91.00 203 VAL A C 1
ATOM 1599 O O . VAL A 1 203 ? -8.038 -21.665 5.045 1.00 91.00 203 VAL A O 1
ATOM 1602 N N . ASP A 1 204 ? -8.489 -21.991 2.869 1.00 89.31 204 ASP A N 1
ATOM 1603 C CA . ASP A 1 204 ? -7.140 -22.423 2.514 1.00 89.31 204 ASP A CA 1
ATOM 1604 C C . ASP A 1 204 ? -6.281 -21.202 2.153 1.00 89.31 204 ASP A C 1
ATOM 1606 O O . ASP A 1 204 ? -6.349 -20.643 1.054 1.00 89.31 204 ASP A O 1
ATOM 1610 N N . TRP A 1 205 ? -5.430 -20.799 3.095 1.00 86.62 205 TRP A N 1
ATOM 1611 C CA . TRP A 1 205 ? -4.537 -19.655 2.932 1.00 86.62 205 TRP A CA 1
ATOM 1612 C C . TRP A 1 205 ? -3.495 -19.834 1.819 1.00 86.62 205 TRP A C 1
ATOM 1614 O O . TRP A 1 205 ? -3.007 -18.831 1.294 1.00 86.62 205 TRP A O 1
ATOM 1624 N N . GLN A 1 206 ? -3.170 -21.067 1.417 1.00 87.19 206 GLN A N 1
ATOM 1625 C CA . GLN A 1 206 ? -2.288 -21.325 0.279 1.00 87.19 206 GLN A CA 1
ATOM 1626 C C . GLN A 1 206 ? -3.010 -21.046 -1.044 1.00 87.19 206 GLN A C 1
ATOM 1628 O O . GLN A 1 206 ? -2.433 -20.453 -1.957 1.00 87.19 206 GLN A O 1
ATOM 1633 N N . VAL A 1 207 ? -4.288 -21.415 -1.147 1.00 85.94 207 VAL A N 1
ATOM 1634 C CA . VAL A 1 207 ? -5.135 -21.092 -2.309 1.00 85.94 207 VAL A CA 1
ATOM 1635 C C . VAL A 1 207 ? -5.360 -19.582 -2.412 1.00 85.94 207 VAL A C 1
ATOM 1637 O O . VAL A 1 207 ? -5.286 -19.029 -3.514 1.00 85.94 207 VAL A O 1
ATOM 1640 N N . VAL A 1 208 ? -5.560 -18.904 -1.274 1.00 79.62 208 VAL A N 1
ATOM 1641 C CA . VAL A 1 208 ? -5.609 -17.433 -1.201 1.00 79.62 208 VAL A CA 1
ATOM 1642 C C . VAL A 1 208 ? -4.296 -16.825 -1.699 1.00 79.62 208 VAL A C 1
ATOM 1644 O O . VAL A 1 208 ? -4.323 -15.953 -2.566 1.00 79.62 208 VAL A O 1
ATOM 1647 N N . TYR A 1 209 ? -3.148 -17.315 -1.216 1.00 77.00 209 TYR A N 1
ATOM 1648 C CA . TYR A 1 209 ? -1.822 -16.834 -1.624 1.00 77.00 209 TYR A CA 1
ATOM 1649 C C . TYR A 1 209 ? -1.589 -16.972 -3.135 1.00 77.00 209 TYR A C 1
ATOM 1651 O O . TYR A 1 209 ? -1.105 -16.046 -3.783 1.00 77.00 209 TYR A O 1
ATOM 1659 N N . LEU A 1 210 ? -2.006 -18.099 -3.716 1.00 79.44 210 LEU A N 1
ATOM 1660 C CA . LEU A 1 210 ? -1.915 -18.359 -5.154 1.00 79.44 210 LEU A CA 1
ATOM 1661 C C . LEU A 1 210 ? -2.988 -17.632 -5.984 1.00 79.44 210 LEU A C 1
ATOM 1663 O O . LEU A 1 210 ? -3.031 -17.825 -7.198 1.00 79.44 210 LEU A O 1
ATOM 1667 N N . ARG A 1 211 ? -3.851 -16.817 -5.354 1.00 79.81 211 ARG A N 1
ATOM 1668 C CA . ARG A 1 211 ? -4.952 -16.072 -5.993 1.00 79.81 211 ARG A CA 1
ATOM 1669 C C . ARG A 1 211 ? -5.911 -16.975 -6.777 1.00 79.81 211 ARG A C 1
ATOM 1671 O O . ARG A 1 211 ? -6.371 -16.623 -7.858 1.00 79.81 211 ARG A O 1
ATOM 1678 N N . ARG A 1 212 ? -6.189 -18.165 -6.236 1.00 82.06 212 ARG A N 1
ATOM 1679 C CA . ARG A 1 212 ? -7.029 -19.193 -6.878 1.00 82.06 212 ARG A CA 1
ATOM 1680 C C . ARG A 1 212 ? -8.461 -19.253 -6.352 1.00 82.06 212 ARG A C 1
ATOM 1682 O O . ARG A 1 212 ? -9.257 -20.021 -6.881 1.00 82.06 212 ARG A O 1
ATOM 1689 N N . MET A 1 213 ? -8.797 -18.470 -5.329 1.00 81.31 213 MET A N 1
ATOM 1690 C CA . MET A 1 213 ? -10.193 -18.315 -4.925 1.00 81.31 213 MET A CA 1
ATOM 1691 C C . MET A 1 213 ? -10.932 -17.421 -5.921 1.00 81.31 213 MET A C 1
ATOM 1693 O O . MET A 1 213 ? -10.386 -16.417 -6.378 1.00 81.31 213 MET A O 1
ATOM 1697 N N . ALA A 1 214 ? -12.178 -17.774 -6.233 1.00 78.62 214 ALA A N 1
ATOM 1698 C CA . ALA A 1 214 ? -13.030 -16.932 -7.060 1.00 78.62 214 ALA A CA 1
ATOM 1699 C C . ALA A 1 214 ? -13.329 -15.607 -6.327 1.00 78.62 214 ALA A C 1
ATOM 1701 O O . ALA A 1 214 ? -13.724 -15.645 -5.159 1.00 78.62 214 ALA A O 1
ATOM 1702 N N . PRO A 1 215 ? -13.137 -14.443 -6.972 1.00 79.62 215 PRO A N 1
ATOM 1703 C CA . PRO A 1 215 ? -13.480 -13.165 -6.366 1.00 79.62 215 PRO A CA 1
ATOM 1704 C C . PRO A 1 215 ? -15.010 -13.012 -6.263 1.00 79.62 215 PRO A C 1
ATOM 1706 O O . PRO A 1 215 ? -15.721 -13.442 -7.173 1.00 79.62 215 PRO A O 1
ATOM 1709 N N . PRO A 1 216 ? -15.530 -12.363 -5.203 1.00 74.12 216 PRO A N 1
ATOM 1710 C CA . PRO A 1 216 ? -16.972 -12.161 -5.023 1.00 74.12 216 PRO A CA 1
ATOM 1711 C C . PRO A 1 216 ? -17.571 -11.169 -6.032 1.00 74.12 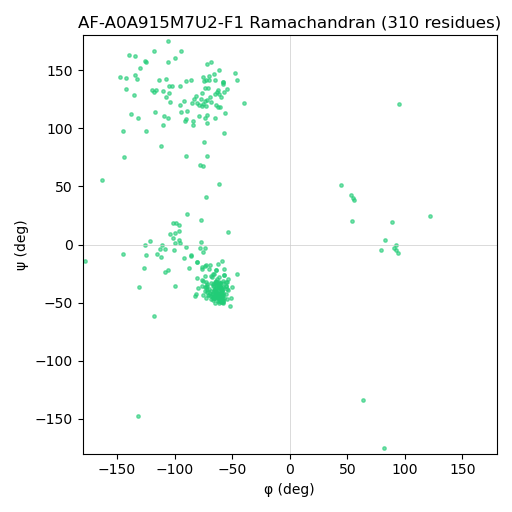216 PRO A C 1
ATOM 1713 O O . PRO A 1 216 ? -18.772 -11.190 -6.283 1.00 74.12 216 PRO A O 1
ATOM 1716 N N . LEU A 1 217 ? -16.739 -10.309 -6.626 1.00 73.44 217 LEU A N 1
ATOM 1717 C CA . LEU A 1 217 ? -17.130 -9.347 -7.648 1.00 73.44 217 LEU A CA 1
ATOM 1718 C C . LEU A 1 217 ? -16.105 -9.358 -8.783 1.00 73.44 217 LEU A C 1
ATOM 1720 O O . LEU A 1 217 ? -14.905 -9.205 -8.549 1.00 73.44 217 LEU A O 1
ATOM 1724 N N . ILE A 1 218 ? -16.591 -9.507 -10.014 1.00 76.12 218 ILE A N 1
ATOM 1725 C CA . ILE A 1 218 ? -15.800 -9.347 -11.235 1.00 76.12 218 ILE A CA 1
ATOM 1726 C C . ILE A 1 218 ? -16.275 -8.050 -11.897 1.00 76.12 218 ILE A C 1
ATOM 1728 O O . ILE A 1 218 ? -17.408 -8.020 -12.379 1.00 76.12 218 ILE A O 1
ATOM 1732 N N . PRO A 1 219 ? -15.453 -6.984 -11.917 1.00 71.00 219 PRO A N 1
ATOM 1733 C CA . PRO A 1 219 ? -15.851 -5.712 -12.507 1.00 71.00 219 PRO A CA 1
ATOM 1734 C C . PRO A 1 219 ? -16.235 -5.859 -13.991 1.00 71.00 219 PRO A C 1
ATOM 1736 O O . PRO A 1 219 ? -15.541 -6.580 -14.725 1.00 71.00 219 PRO A O 1
ATOM 1739 N N . PRO A 1 220 ? -17.296 -5.176 -14.461 1.00 74.25 220 PRO A N 1
ATOM 1740 C CA . PRO A 1 220 ? -17.675 -5.178 -15.869 1.00 74.25 220 PRO A CA 1
ATOM 1741 C C . PRO A 1 220 ? -16.528 -4.681 -16.757 1.00 74.25 220 PRO A C 1
ATOM 1743 O O . PRO A 1 220 ? -15.830 -3.712 -16.442 1.00 74.25 220 PRO A O 1
ATOM 1746 N N . ARG A 1 221 ? -16.316 -5.352 -17.894 1.00 71.62 221 ARG A N 1
ATOM 1747 C CA . ARG A 1 221 ? -15.302 -4.939 -18.874 1.00 71.62 221 ARG A CA 1
ATOM 1748 C C . ARG A 1 221 ? -15.803 -3.731 -19.660 1.00 71.62 221 ARG A C 1
ATOM 1750 O O . ARG A 1 221 ? -16.878 -3.790 -20.242 1.00 71.62 221 ARG A O 1
ATOM 1757 N N . GLY A 1 222 ? -14.976 -2.692 -19.755 1.00 64.00 222 GLY A N 1
ATOM 1758 C CA . GLY A 1 222 ? -15.255 -1.506 -20.574 1.00 64.00 222 GLY A CA 1
ATOM 1759 C C . GLY A 1 222 ? -15.958 -0.368 -19.835 1.00 64.00 222 GLY A C 1
ATOM 1760 O O . GLY A 1 222 ? -16.090 0.710 -20.405 1.00 64.00 222 GLY A O 1
ATOM 1761 N N . GLU A 1 223 ? -16.345 -0.566 -18.575 1.00 65.50 223 GLU A N 1
ATOM 1762 C CA . GLU A 1 223 ? -16.855 0.509 -17.725 1.00 65.50 223 GLU A CA 1
ATOM 1763 C C . GLU A 1 223 ? -15.708 1.246 -17.028 1.00 65.50 223 GLU A C 1
ATOM 1765 O O . GLU A 1 223 ? -14.712 0.652 -16.598 1.00 65.50 223 GLU A O 1
ATOM 1770 N N . VAL A 1 224 ? -15.851 2.567 -16.911 1.00 63.03 224 VAL A N 1
ATOM 1771 C CA . VAL A 1 224 ? -14.989 3.382 -16.056 1.00 63.03 224 VAL A CA 1
ATOM 1772 C C . VAL A 1 224 ? -15.424 3.112 -14.618 1.00 63.03 224 VAL A C 1
ATOM 1774 O O . VAL A 1 224 ? -16.289 3.795 -14.083 1.00 63.03 224 VAL A O 1
ATOM 1777 N N . ASN A 1 225 ? -14.835 2.086 -14.003 1.00 59.75 225 ASN A N 1
ATOM 1778 C CA . ASN A 1 225 ? -15.084 1.688 -12.611 1.00 59.75 225 ASN A CA 1
ATOM 1779 C C . ASN A 1 225 ? -14.443 2.676 -11.610 1.00 59.75 225 ASN A C 1
ATOM 1781 O O . ASN A 1 225 ? -13.797 2.274 -10.649 1.00 59.75 225 ASN A O 1
ATOM 1785 N N . ALA A 1 226 ? -14.518 3.976 -11.869 1.00 58.69 226 ALA A N 1
ATOM 1786 C CA . ALA A 1 226 ? -13.944 5.016 -11.026 1.00 58.69 226 ALA A CA 1
ATOM 1787 C C . ALA A 1 226 ? -15.055 5.922 -10.487 1.00 58.69 226 ALA A C 1
ATOM 1789 O O . ALA A 1 226 ? -16.183 5.899 -10.981 1.00 58.69 226 ALA A O 1
ATOM 1790 N N . ALA A 1 227 ? -14.724 6.741 -9.484 1.00 50.47 227 ALA A N 1
ATOM 1791 C CA . ALA A 1 227 ? -15.557 7.884 -9.120 1.00 50.47 227 ALA A CA 1
ATOM 1792 C C . ALA A 1 227 ? -15.935 8.687 -10.381 1.00 50.47 227 ALA A C 1
ATOM 1794 O O . ALA A 1 227 ? -15.154 8.729 -11.336 1.00 50.47 227 ALA A O 1
ATOM 1795 N N . ASP A 1 228 ? -17.132 9.283 -10.378 1.00 49.06 228 ASP A N 1
ATOM 1796 C CA . ASP A 1 228 ? -17.676 10.045 -11.507 1.00 49.06 228 ASP A CA 1
ATOM 1797 C C . ASP A 1 228 ? -16.605 10.994 -12.080 1.00 49.06 228 ASP A C 1
ATOM 1799 O O . ASP A 1 228 ? -15.823 11.583 -11.330 1.00 49.06 228 ASP A O 1
ATOM 1803 N N . ALA A 1 229 ? -16.546 11.164 -13.402 1.00 44.31 229 ALA A N 1
ATOM 1804 C CA . ALA A 1 229 ? -15.602 12.083 -14.039 1.00 44.31 229 ALA A CA 1
ATOM 1805 C C . ALA A 1 229 ? -15.749 13.526 -13.512 1.00 44.31 229 ALA A C 1
ATOM 1807 O O . ALA A 1 229 ? -14.801 14.302 -13.582 1.00 44.31 229 ALA A O 1
ATOM 1808 N N . PHE A 1 230 ? -16.907 13.865 -12.933 1.00 41.09 230 PHE A N 1
ATOM 1809 C CA . PHE A 1 230 ? -17.137 15.113 -12.201 1.00 41.09 230 PHE A CA 1
ATOM 1810 C C . PHE A 1 230 ? -16.463 15.177 -10.810 1.00 41.09 230 PHE A C 1
ATOM 1812 O O . PHE A 1 230 ? -16.125 16.273 -10.361 1.00 41.09 230 PHE A O 1
ATOM 1819 N N . ASP A 1 231 ? -16.229 14.039 -10.145 1.00 44.38 231 ASP A N 1
ATOM 1820 C CA . ASP A 1 231 ? -15.491 13.911 -8.872 1.00 44.38 231 ASP A CA 1
ATOM 1821 C C . ASP A 1 231 ? -13.974 13.746 -9.073 1.00 44.38 231 ASP A C 1
ATOM 1823 O O . ASP A 1 231 ? -13.183 14.041 -8.166 1.00 44.38 231 ASP A O 1
ATOM 1827 N N . ILE A 1 232 ? -13.540 13.319 -10.266 1.00 52.75 232 ILE A N 1
ATOM 1828 C CA . ILE A 1 232 ? -12.153 13.459 -10.726 1.00 52.75 232 ILE A CA 1
ATOM 1829 C C . ILE A 1 232 ? -11.953 14.941 -11.027 1.00 52.75 232 ILE A C 1
ATOM 1831 O O . ILE A 1 232 ? -12.019 15.364 -12.176 1.00 52.75 232 ILE A O 1
ATOM 1835 N N . GLY A 1 233 ? -11.804 15.736 -9.962 1.00 49.78 233 GLY A N 1
ATOM 1836 C CA . GLY A 1 233 ? -11.809 17.190 -10.027 1.00 49.78 233 GLY A CA 1
ATOM 1837 C C . GLY A 1 233 ? -11.056 17.689 -11.252 1.00 49.78 233 GLY A C 1
ATOM 1838 O O . GLY A 1 233 ? -9.878 17.370 -11.424 1.00 49.78 233 GLY A O 1
ATOM 1839 N N . ASN A 1 234 ? -11.747 18.452 -12.103 1.00 53.88 234 ASN A N 1
ATOM 1840 C CA . ASN A 1 234 ? -11.087 19.299 -13.082 1.00 53.88 234 ASN A CA 1
ATOM 1841 C C . ASN A 1 234 ? -10.181 20.214 -12.279 1.00 53.88 234 ASN A C 1
ATOM 1843 O O . ASN A 1 234 ? -10.624 21.174 -11.651 1.00 53.88 234 ASN A O 1
ATOM 1847 N N . PHE A 1 235 ? -8.925 19.816 -12.184 1.00 63.09 235 PHE A N 1
ATOM 1848 C CA . PHE A 1 235 ? -7.978 20.552 -11.398 1.00 63.09 235 PHE A CA 1
ATOM 1849 C C . PHE A 1 235 ? -7.654 21.806 -12.185 1.00 63.09 235 PHE A C 1
ATOM 1851 O O . PHE A 1 235 ? -7.005 21.725 -13.228 1.00 63.09 235 PHE A O 1
ATOM 1858 N N . ASP A 1 236 ? -8.146 22.930 -11.689 1.00 67.50 236 ASP A N 1
ATOM 1859 C CA . ASP A 1 236 ? -7.962 24.209 -12.337 1.00 67.50 236 ASP A CA 1
ATOM 1860 C C . ASP A 1 236 ? -6.466 24.538 -12.383 1.00 67.50 236 ASP A C 1
ATOM 1862 O O . ASP A 1 236 ? -5.786 24.626 -11.354 1.00 67.50 236 ASP A O 1
ATOM 1866 N N . ASP A 1 237 ? -5.930 24.677 -13.593 1.00 72.12 237 ASP A N 1
ATOM 1867 C CA . ASP A 1 237 ? -4.540 25.076 -13.795 1.00 72.12 237 ASP A CA 1
ATOM 1868 C C . ASP A 1 237 ? -4.277 26.485 -13.234 1.00 72.12 237 ASP A C 1
ATOM 1870 O O . ASP A 1 237 ? -3.125 26.830 -12.944 1.00 72.12 237 ASP A O 1
ATOM 1874 N N . ASP A 1 238 ? -5.331 27.269 -12.982 1.00 77.38 238 ASP A N 1
ATOM 1875 C CA . ASP A 1 238 ? -5.250 28.548 -12.285 1.00 77.38 238 ASP A CA 1
ATOM 1876 C C . ASP A 1 238 ? -4.761 28.400 -10.837 1.00 77.38 238 ASP A C 1
ATOM 1878 O O . ASP A 1 238 ? -4.034 29.279 -10.365 1.00 77.38 238 ASP A O 1
ATOM 1882 N N . GLU A 1 239 ? -5.017 27.270 -10.158 1.00 78.44 239 GLU A N 1
ATOM 1883 C CA . GLU A 1 239 ? -4.512 27.025 -8.794 1.00 78.44 239 GLU A CA 1
ATOM 1884 C C . GLU A 1 239 ? -2.975 27.020 -8.736 1.00 78.44 239 GLU A C 1
ATOM 1886 O O . GLU A 1 239 ? -2.381 27.353 -7.709 1.00 78.44 239 GLU A O 1
ATOM 1891 N N . VAL A 1 240 ? -2.307 26.662 -9.840 1.00 84.38 240 VAL A N 1
ATOM 1892 C CA . VAL A 1 240 ? -0.841 26.542 -9.913 1.00 84.38 240 VAL A CA 1
ATOM 1893 C C . VAL A 1 240 ? -0.166 27.608 -10.772 1.00 84.38 240 VAL A C 1
ATOM 1895 O O . VAL A 1 240 ? 1.068 27.622 -10.848 1.00 84.38 240 VAL A O 1
ATOM 1898 N N . LYS A 1 241 ? -0.918 28.532 -11.390 1.00 83.19 241 LYS A N 1
ATOM 1899 C CA . LYS A 1 241 ? -0.371 29.574 -12.286 1.00 83.19 241 LYS A CA 1
ATOM 1900 C C . LYS A 1 241 ? 0.716 30.440 -11.634 1.00 83.19 241 LYS A C 1
ATOM 1902 O O . LYS A 1 241 ? 1.653 30.852 -12.314 1.00 83.19 241 LYS A O 1
ATOM 1907 N N . GLY A 1 242 ? 0.634 30.680 -10.325 1.00 86.06 242 GLY A N 1
ATOM 1908 C CA . GLY A 1 242 ? 1.627 31.456 -9.568 1.00 86.06 242 GLY A CA 1
ATOM 1909 C C . GLY A 1 242 ? 2.832 30.657 -9.056 1.00 86.06 242 GLY A C 1
ATOM 1910 O O . GLY A 1 242 ? 3.803 31.245 -8.579 1.00 86.06 242 GLY A O 1
ATOM 1911 N N . VAL A 1 243 ? 2.801 29.325 -9.143 1.00 89.31 243 VAL A N 1
ATOM 1912 C CA . VAL A 1 243 ? 3.820 28.465 -8.535 1.00 89.31 243 VAL A CA 1
ATOM 1913 C C . VAL A 1 243 ? 4.967 28.234 -9.514 1.00 89.31 243 VAL A C 1
ATOM 1915 O O . VAL A 1 243 ? 4.814 27.591 -10.557 1.00 89.31 243 VAL A O 1
ATOM 1918 N N . LYS A 1 244 ? 6.152 28.731 -9.150 1.00 91.06 244 LYS A N 1
ATOM 1919 C CA . LYS A 1 244 ? 7.404 28.472 -9.868 1.00 91.06 244 LYS A CA 1
ATOM 1920 C C . LYS A 1 244 ? 8.232 27.425 -9.130 1.00 91.06 244 LYS A C 1
ATOM 1922 O O . LYS A 1 244 ? 8.370 27.479 -7.905 1.00 91.06 244 LYS A O 1
ATOM 1927 N N . LEU A 1 245 ? 8.780 26.489 -9.898 1.00 90.44 245 LEU A N 1
ATOM 1928 C CA . LEU A 1 245 ? 9.760 25.523 -9.417 1.00 90.44 245 LEU A CA 1
ATOM 1929 C C . LEU A 1 245 ? 11.140 26.182 -9.488 1.00 90.44 245 LEU A C 1
ATOM 1931 O O . LEU A 1 245 ? 11.536 26.668 -10.545 1.00 90.44 245 LEU A O 1
ATOM 1935 N N . ALA A 1 246 ? 11.816 26.256 -8.351 1.00 91.31 246 ALA A N 1
ATOM 1936 C CA . ALA A 1 246 ? 13.185 26.725 -8.216 1.00 91.31 246 ALA A CA 1
ATOM 1937 C C . ALA A 1 246 ? 14.152 25.534 -8.255 1.00 91.31 246 ALA A C 1
ATOM 1939 O O . ALA A 1 246 ? 13.751 24.385 -8.061 1.00 91.31 246 ALA A O 1
ATOM 1940 N N . ASP A 1 247 ? 15.443 25.806 -8.427 1.00 90.81 247 ASP A N 1
ATOM 1941 C CA . ASP A 1 247 ? 16.469 24.756 -8.483 1.00 90.81 247 ASP A CA 1
ATOM 1942 C C . ASP A 1 247 ? 16.533 23.929 -7.190 1.00 90.81 247 ASP A C 1
ATOM 1944 O O . ASP A 1 247 ? 16.715 22.713 -7.236 1.00 90.81 247 ASP A O 1
ATOM 1948 N N . ALA A 1 248 ? 16.269 24.558 -6.039 1.00 90.75 248 ALA A N 1
ATOM 1949 C CA . ALA A 1 248 ? 16.161 23.867 -4.756 1.00 90.75 248 ALA A CA 1
ATOM 1950 C C . ALA A 1 248 ? 15.040 22.809 -4.738 1.00 90.75 248 ALA A C 1
ATOM 1952 O O . ALA A 1 248 ? 15.202 21.768 -4.106 1.00 90.75 248 ALA A O 1
ATOM 1953 N N . ASP A 1 249 ? 13.931 23.029 -5.458 1.00 90.94 249 ASP A N 1
ATOM 1954 C CA . ASP A 1 249 ? 12.853 22.037 -5.555 1.00 90.94 249 ASP A CA 1
ATOM 1955 C C . ASP A 1 249 ? 13.286 20.842 -6.411 1.00 90.94 249 ASP A C 1
ATOM 1957 O O . ASP A 1 249 ? 12.926 19.703 -6.125 1.00 90.94 249 ASP A O 1
ATOM 1961 N N . SER A 1 250 ? 14.072 21.086 -7.463 1.00 87.81 250 SER A N 1
ATOM 1962 C CA . SER A 1 250 ? 14.625 20.021 -8.307 1.00 87.81 250 SER A CA 1
ATOM 1963 C C . SER A 1 250 ? 15.606 19.142 -7.531 1.00 87.81 250 SER A C 1
ATOM 1965 O O . SER A 1 250 ? 15.584 17.918 -7.681 1.00 87.81 250 SER A O 1
ATOM 1967 N N . GLU A 1 251 ? 16.404 19.746 -6.649 1.00 91.50 251 GLU A N 1
ATOM 1968 C CA . GLU A 1 251 ? 17.378 19.045 -5.807 1.00 91.50 251 GLU A CA 1
ATOM 1969 C C . GLU A 1 251 ? 16.713 18.045 -4.841 1.00 91.50 251 GLU A C 1
ATOM 1971 O O . GLU A 1 251 ? 17.253 16.958 -4.614 1.00 91.50 251 GLU A O 1
ATOM 1976 N N . LEU A 1 252 ? 15.501 18.339 -4.343 1.00 90.88 252 LEU A N 1
ATOM 1977 C CA . LEU A 1 252 ? 14.717 17.407 -3.511 1.00 90.88 252 LEU A CA 1
ATOM 1978 C C . LEU A 1 252 ? 14.443 16.073 -4.220 1.00 90.88 252 LEU A C 1
ATOM 1980 O O . LEU A 1 252 ? 14.363 15.024 -3.580 1.00 90.88 252 LEU A O 1
ATOM 1984 N N . TYR A 1 253 ? 14.319 16.103 -5.548 1.00 91.88 253 TYR A N 1
ATOM 1985 C CA . TYR A 1 253 ? 13.954 14.948 -6.366 1.00 91.88 253 TYR A CA 1
ATOM 1986 C C . TYR A 1 253 ? 15.135 14.333 -7.122 1.00 91.88 253 TYR A C 1
ATOM 1988 O O . TYR A 1 253 ? 14.926 13.436 -7.938 1.00 91.88 253 TYR A O 1
ATOM 1996 N N . LYS A 1 254 ? 16.380 14.742 -6.846 1.00 90.81 254 LYS A N 1
ATOM 1997 C CA . LYS A 1 254 ? 17.570 14.224 -7.551 1.00 90.81 254 LYS A CA 1
ATOM 1998 C C . LYS A 1 254 ? 17.703 12.697 -7.508 1.00 90.81 254 LYS A C 1
ATOM 2000 O O . LYS A 1 254 ? 18.104 12.075 -8.483 1.00 90.81 254 LYS A O 1
ATOM 2005 N N . ASN A 1 255 ? 17.299 12.095 -6.386 1.00 90.00 255 ASN A N 1
ATOM 2006 C CA . ASN A 1 255 ? 17.337 10.650 -6.141 1.00 90.00 255 ASN A CA 1
ATOM 2007 C C . ASN A 1 255 ? 15.958 9.996 -6.325 1.00 90.00 255 ASN A C 1
ATOM 2009 O O . ASN A 1 255 ? 15.694 8.922 -5.782 1.00 90.00 255 ASN A O 1
ATOM 2013 N N . PHE A 1 256 ? 15.039 10.669 -7.022 1.00 89.88 256 PHE A N 1
ATOM 2014 C CA . PHE A 1 256 ? 13.698 10.147 -7.258 1.00 89.88 256 PHE A CA 1
ATOM 2015 C C . PHE A 1 256 ? 13.692 9.044 -8.319 1.00 89.88 256 PHE A C 1
ATOM 2017 O O . PHE A 1 256 ? 12.879 8.128 -8.243 1.00 89.88 256 PHE A O 1
ATOM 2024 N N . ASN A 1 257 ? 14.594 9.103 -9.296 1.00 91.50 257 ASN A N 1
ATOM 2025 C CA . ASN A 1 257 ? 14.649 8.103 -10.355 1.00 91.50 257 ASN A CA 1
ATOM 2026 C C . ASN A 1 257 ? 15.223 6.792 -9.811 1.00 91.50 257 ASN A C 1
ATOM 2028 O O . ASN A 1 257 ? 16.337 6.772 -9.288 1.00 91.50 257 ASN A O 1
ATOM 2032 N N . ILE A 1 258 ? 14.478 5.698 -9.943 1.00 90.25 258 ILE A N 1
ATOM 2033 C CA . ILE A 1 258 ? 14.943 4.367 -9.551 1.00 90.25 258 ILE A CA 1
ATOM 2034 C C . ILE A 1 258 ? 14.335 3.307 -10.465 1.00 90.25 258 ILE A C 1
ATOM 2036 O O . ILE A 1 258 ? 13.181 3.401 -10.882 1.00 90.25 258 ILE A O 1
ATOM 2040 N N . ILE A 1 259 ? 15.132 2.282 -10.757 1.00 88.94 259 ILE A N 1
ATOM 2041 C CA . ILE A 1 259 ? 14.698 1.071 -11.444 1.00 88.94 259 ILE A CA 1
ATOM 2042 C C . ILE A 1 259 ? 14.909 -0.090 -10.482 1.00 88.94 259 ILE A C 1
ATOM 2044 O O . ILE A 1 259 ? 15.979 -0.245 -9.893 1.00 88.94 259 ILE A O 1
ATOM 2048 N N . ILE A 1 260 ? 13.883 -0.916 -10.331 1.00 87.31 260 ILE A N 1
ATOM 2049 C CA . ILE A 1 260 ? 13.931 -2.097 -9.481 1.00 87.31 260 ILE A CA 1
ATOM 2050 C C . ILE A 1 260 ? 14.382 -3.262 -10.344 1.00 87.31 260 ILE A C 1
ATOM 2052 O O . ILE A 1 260 ? 13.620 -3.750 -11.178 1.00 87.31 260 ILE A O 1
ATOM 2056 N N . SER A 1 261 ? 15.633 -3.682 -10.146 1.00 89.38 261 SER A N 1
ATOM 2057 C CA . SER A 1 261 ? 16.288 -4.689 -10.988 1.00 89.38 261 SER A CA 1
ATOM 2058 C C . SER A 1 261 ? 15.448 -5.951 -11.160 1.00 89.38 261 SER A C 1
ATOM 2060 O O . SER A 1 261 ? 15.293 -6.418 -12.278 1.00 89.38 261 SER A O 1
ATOM 2062 N N . GLU A 1 262 ? 14.887 -6.484 -10.074 1.00 87.62 262 GLU A N 1
ATOM 2063 C CA . GLU A 1 262 ? 14.068 -7.701 -10.109 1.00 87.62 262 GLU A CA 1
ATOM 2064 C C . GLU A 1 262 ? 12.816 -7.526 -10.981 1.00 87.62 262 GLU A C 1
ATOM 2066 O O . GLU A 1 262 ? 12.554 -8.353 -11.847 1.00 87.62 262 GLU A O 1
ATOM 2071 N N . ARG A 1 263 ? 12.078 -6.418 -10.819 1.00 85.81 263 ARG A N 1
ATOM 2072 C CA . ARG A 1 263 ? 10.873 -6.130 -11.618 1.00 85.81 263 ARG A CA 1
ATOM 2073 C C . ARG A 1 263 ? 11.207 -6.016 -13.104 1.00 85.81 263 ARG A C 1
ATOM 2075 O O . ARG A 1 263 ? 10.524 -6.618 -13.923 1.00 85.81 263 ARG A O 1
ATOM 2082 N N . TRP A 1 264 ? 12.269 -5.280 -13.434 1.00 88.88 264 TRP A N 1
ATOM 2083 C CA . TRP A 1 264 ? 12.705 -5.107 -14.818 1.00 88.88 264 TRP A CA 1
ATOM 2084 C C . TRP A 1 264 ? 13.187 -6.425 -15.435 1.00 88.88 264 TRP A C 1
ATOM 2086 O O . TRP A 1 264 ? 12.774 -6.768 -16.536 1.00 88.88 264 TRP A O 1
ATOM 2096 N N . GLN A 1 265 ? 14.017 -7.196 -14.725 1.00 91.56 265 GLN A N 1
ATOM 2097 C CA . GLN A 1 265 ? 14.503 -8.486 -15.225 1.00 91.56 265 GLN A CA 1
ATOM 2098 C C . GLN A 1 265 ? 13.357 -9.472 -15.452 1.00 91.56 265 GLN A C 1
ATOM 2100 O O . GLN A 1 265 ? 13.340 -10.121 -16.493 1.00 91.56 265 GLN A O 1
ATOM 2105 N N . ASN A 1 266 ? 12.395 -9.546 -14.528 1.00 89.69 266 ASN A N 1
ATOM 2106 C CA . ASN A 1 266 ? 11.224 -10.409 -14.678 1.00 8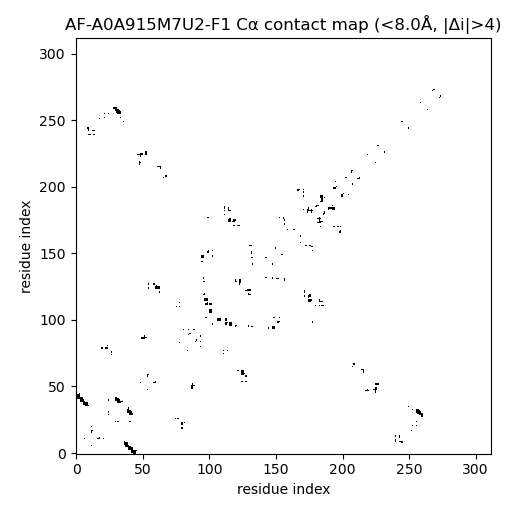9.69 266 ASN A CA 1
ATOM 2107 C C . ASN A 1 266 ? 10.388 -10.008 -15.900 1.00 89.69 266 ASN A C 1
ATOM 2109 O O . ASN A 1 266 ? 10.044 -10.867 -16.705 1.00 89.69 266 ASN A O 1
ATOM 2113 N N . GLU A 1 267 ? 10.134 -8.709 -16.100 1.00 88.50 267 GLU A N 1
ATOM 2114 C CA . GLU A 1 267 ? 9.426 -8.225 -17.292 1.00 88.50 267 GLU A CA 1
ATOM 2115 C C . GLU A 1 267 ? 10.150 -8.626 -18.581 1.00 88.50 267 GLU A C 1
ATOM 2117 O O . GLU A 1 267 ? 9.530 -9.150 -19.505 1.00 88.50 267 GLU A O 1
ATOM 2122 N N . ILE A 1 268 ? 11.464 -8.394 -18.655 1.00 92.88 268 ILE A N 1
ATOM 2123 C CA . ILE A 1 268 ? 12.253 -8.727 -19.843 1.00 92.88 268 ILE A CA 1
ATOM 2124 C C . ILE A 1 268 ? 12.249 -10.238 -20.091 1.00 92.88 268 ILE A C 1
ATOM 2126 O O . ILE A 1 268 ? 12.031 -10.651 -21.232 1.00 92.88 268 ILE A O 1
ATOM 2130 N N . ALA A 1 269 ? 12.440 -11.042 -19.041 1.00 92.88 269 ALA A N 1
ATOM 2131 C CA . ALA A 1 269 ? 12.428 -12.502 -19.101 1.00 92.88 269 ALA A CA 1
ATOM 2132 C C . ALA A 1 269 ? 11.099 -13.054 -19.638 1.00 92.88 269 ALA A C 1
ATOM 2134 O O . ALA A 1 269 ? 11.108 -13.977 -20.445 1.00 92.88 269 ALA A O 1
ATOM 2135 N N . GLU A 1 270 ? 9.969 -12.467 -19.240 1.00 90.75 270 GLU A N 1
ATOM 2136 C CA . GLU A 1 270 ? 8.635 -12.911 -19.659 1.00 90.75 270 GLU A CA 1
ATOM 2137 C C . GLU A 1 270 ? 8.215 -12.412 -21.051 1.00 90.75 270 GLU A C 1
ATOM 2139 O O . GLU A 1 270 ? 7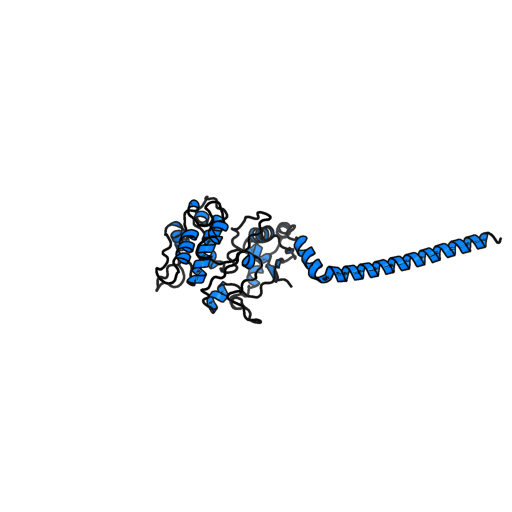.243 -12.919 -21.611 1.00 90.75 270 GLU A O 1
ATOM 2144 N N . THR A 1 271 ? 8.903 -11.412 -21.615 1.00 91.06 271 THR A N 1
ATOM 2145 C CA . THR A 1 271 ? 8.440 -10.729 -22.836 1.00 91.06 271 THR A CA 1
ATOM 2146 C C . THR A 1 271 ? 9.385 -10.861 -24.024 1.00 91.06 271 THR A C 1
ATOM 2148 O O . THR A 1 271 ? 8.987 -11.374 -25.067 1.00 91.06 271 THR A O 1
ATOM 2151 N N . VAL A 1 272 ? 10.616 -10.360 -23.911 1.00 92.88 272 VAL A N 1
ATOM 2152 C CA . VAL A 1 272 ? 11.493 -10.121 -25.073 1.00 92.88 272 VAL A CA 1
ATOM 2153 C C . VAL A 1 272 ? 12.853 -10.799 -24.976 1.00 92.88 272 VAL A C 1
ATOM 2155 O O . VAL A 1 272 ? 13.584 -10.797 -25.965 1.00 92.88 272 VAL A O 1
ATOM 2158 N N . PHE A 1 273 ? 13.201 -11.376 -23.823 1.00 94.25 273 PHE A N 1
ATOM 2159 C CA . PHE A 1 273 ? 14.535 -11.915 -23.551 1.00 94.25 273 PHE A CA 1
ATOM 2160 C C . PHE A 1 273 ? 15.021 -12.878 -24.638 1.00 94.25 273 PHE A C 1
ATOM 2162 O O . PHE A 1 273 ? 16.080 -12.659 -25.226 1.00 94.25 273 PHE A O 1
ATOM 2169 N N . ASP A 1 274 ? 14.220 -13.892 -24.967 1.00 94.44 274 ASP A N 1
ATOM 2170 C CA . ASP A 1 274 ? 14.608 -14.909 -25.948 1.00 94.44 274 ASP A CA 1
ATOM 2171 C C . ASP A 1 274 ? 14.769 -14.327 -27.356 1.00 94.44 274 ASP A C 1
ATOM 2173 O O . ASP A 1 274 ? 15.738 -14.633 -28.051 1.00 94.44 274 ASP A O 1
ATOM 2177 N N . VAL A 1 275 ? 13.849 -13.453 -27.774 1.00 95.44 275 VAL A N 1
ATOM 2178 C CA . VAL A 1 275 ? 13.857 -12.855 -29.118 1.00 95.44 275 VAL A CA 1
ATOM 2179 C C . VAL A 1 275 ? 15.064 -11.936 -29.294 1.00 95.44 275 VAL A C 1
ATOM 2181 O O . VAL A 1 275 ? 15.796 -12.048 -30.278 1.00 95.44 275 VAL A O 1
ATOM 2184 N N . VAL A 1 276 ? 15.311 -11.057 -28.320 1.00 95.62 276 VAL A N 1
ATOM 2185 C CA . VAL A 1 276 ? 16.425 -10.102 -28.363 1.00 95.62 276 VAL A CA 1
ATOM 2186 C C . VAL A 1 276 ? 17.767 -10.830 -28.361 1.00 95.62 276 VAL A C 1
ATOM 2188 O O . VAL A 1 276 ? 18.650 -10.467 -29.140 1.00 95.62 276 VAL A O 1
ATOM 2191 N N . ASN A 1 277 ? 17.918 -11.873 -27.541 1.00 95.56 277 ASN A N 1
ATOM 2192 C CA . ASN A 1 277 ? 19.159 -12.645 -27.487 1.00 95.56 277 ASN A CA 1
ATOM 2193 C C . ASN A 1 277 ? 19.415 -13.405 -28.792 1.00 95.56 277 ASN A C 1
ATOM 2195 O O . ASN A 1 277 ? 20.523 -13.352 -29.318 1.00 95.56 277 ASN A O 1
ATOM 2199 N N . GLN A 1 278 ? 18.390 -14.030 -29.380 1.00 96.31 278 GLN A N 1
ATOM 2200 C CA . GLN A 1 278 ? 18.532 -14.702 -30.676 1.00 96.31 278 GLN A CA 1
ATOM 2201 C C . GLN A 1 278 ? 18.971 -13.741 -31.789 1.00 96.31 278 GLN A C 1
ATOM 2203 O O . GLN A 1 278 ? 19.796 -14.097 -32.636 1.00 96.31 278 GLN A O 1
ATOM 2208 N N . ASP A 1 279 ? 18.434 -12.522 -31.812 1.00 96.25 279 ASP A N 1
ATOM 2209 C CA . ASP A 1 279 ? 18.805 -11.519 -32.811 1.00 96.25 279 ASP A CA 1
ATOM 2210 C C . ASP A 1 279 ? 20.202 -10.936 -32.562 1.00 96.25 279 ASP A C 1
ATOM 2212 O O . ASP A 1 279 ? 20.963 -10.716 -33.516 1.00 96.25 279 ASP A O 1
ATOM 2216 N N . ALA A 1 280 ? 20.577 -10.748 -31.295 1.00 95.50 280 ALA A N 1
ATOM 2217 C CA . ALA A 1 280 ? 21.927 -10.361 -30.906 1.00 95.50 280 ALA A CA 1
ATOM 2218 C C . ALA A 1 280 ? 22.956 -11.417 -31.344 1.00 95.50 280 ALA A C 1
ATOM 2220 O O . ALA A 1 280 ? 23.928 -11.068 -32.021 1.00 95.50 280 ALA A O 1
ATOM 2221 N N . ASP A 1 281 ? 22.691 -12.698 -31.076 1.00 96.62 281 ASP A N 1
ATOM 2222 C CA . ASP A 1 281 ? 23.552 -13.821 -31.457 1.00 96.62 281 ASP A CA 1
ATOM 2223 C C . ASP A 1 281 ? 23.741 -13.898 -32.976 1.00 96.62 281 ASP A C 1
ATOM 2225 O O . ASP A 1 281 ? 24.869 -13.987 -33.472 1.00 96.62 281 ASP A O 1
ATOM 2229 N N . LYS A 1 282 ? 22.653 -13.788 -33.752 1.00 96.25 282 LYS A N 1
ATOM 2230 C CA . LYS A 1 282 ? 22.721 -13.750 -35.226 1.00 96.25 282 LYS A CA 1
ATOM 2231 C C . LYS A 1 282 ? 23.561 -12.571 -35.722 1.00 96.25 282 LYS A C 1
ATOM 2233 O O . LYS A 1 282 ? 24.367 -12.715 -36.648 1.00 96.25 282 LYS A O 1
ATOM 2238 N N . SER A 1 283 ? 23.378 -11.393 -35.124 1.00 95.25 283 SER A N 1
ATOM 2239 C CA . SER A 1 283 ? 24.129 -10.184 -35.475 1.00 95.25 283 SER A CA 1
ATOM 2240 C C . SER A 1 283 ? 25.619 -10.344 -35.171 1.00 95.25 283 SER A C 1
ATOM 2242 O O . SER A 1 283 ? 26.467 -10.005 -36.006 1.00 95.25 283 SER A O 1
ATOM 2244 N N . GLU A 1 284 ? 25.958 -10.920 -34.018 1.00 95.50 284 GLU A N 1
ATOM 2245 C CA . GLU A 1 284 ? 27.340 -11.170 -33.625 1.00 95.50 284 GLU A CA 1
ATOM 2246 C C . GLU A 1 284 ? 28.005 -12.223 -34.518 1.00 95.50 284 GLU A C 1
ATOM 2248 O O . GLU A 1 284 ? 29.120 -12.004 -35.000 1.00 95.50 284 GLU A O 1
ATOM 2253 N N . GLN A 1 285 ? 27.308 -13.313 -34.848 1.00 95.12 285 GLN A N 1
ATOM 2254 C CA . GLN A 1 285 ? 27.794 -14.319 -35.797 1.00 95.12 285 GLN A CA 1
ATOM 2255 C C . GLN A 1 285 ? 28.087 -13.705 -37.170 1.00 95.12 285 GLN A C 1
ATOM 2257 O O . GLN A 1 285 ? 29.153 -13.943 -37.745 1.00 95.12 285 GLN A O 1
ATOM 2262 N N . LYS A 1 286 ? 27.196 -12.842 -37.675 1.00 94.81 286 LYS A N 1
ATOM 2263 C CA . LYS A 1 286 ? 27.400 -12.130 -38.945 1.00 94.81 286 LYS A CA 1
ATOM 2264 C C . LYS A 1 286 ? 28.613 -11.197 -38.892 1.00 94.81 286 LYS A C 1
ATOM 2266 O O . LYS A 1 286 ? 29.367 -11.123 -39.865 1.00 94.81 286 LYS A O 1
ATOM 2271 N N . LYS A 1 287 ? 28.830 -10.496 -37.773 1.00 94.56 287 LYS A N 1
ATOM 2272 C CA . LYS A 1 287 ? 30.02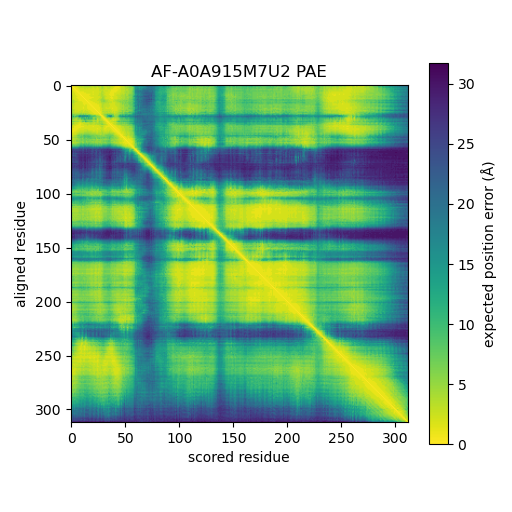2 -9.653 -37.562 1.00 94.56 287 LYS A CA 1
ATOM 2273 C C . LYS A 1 287 ? 31.302 -10.492 -37.527 1.00 94.56 287 LYS A C 1
ATOM 2275 O O . LYS A 1 287 ? 32.256 -10.153 -38.226 1.00 94.56 287 LYS A O 1
ATOM 2280 N N . ARG A 1 288 ? 31.305 -11.609 -36.791 1.00 94.00 288 ARG A N 1
ATOM 2281 C CA . ARG A 1 288 ? 32.442 -12.542 -36.707 1.00 94.00 288 ARG A CA 1
ATOM 2282 C C . ARG A 1 288 ? 32.782 -13.147 -38.070 1.00 94.00 288 ARG A C 1
ATOM 2284 O O . ARG A 1 288 ? 33.955 -13.196 -38.427 1.00 94.00 288 ARG A O 1
ATOM 2291 N N . ALA A 1 289 ? 31.780 -13.545 -38.855 1.00 93.50 289 ALA A N 1
ATOM 2292 C CA . ALA A 1 289 ? 31.985 -14.061 -40.208 1.00 93.50 289 ALA A CA 1
ATOM 2293 C C . ALA A 1 289 ? 32.637 -13.011 -41.122 1.00 93.50 289 ALA A C 1
ATOM 2295 O O . ALA A 1 289 ? 33.659 -13.292 -41.743 1.00 93.50 289 ALA A O 1
ATOM 2296 N N . LYS A 1 290 ? 32.116 -11.774 -41.132 1.00 93.38 290 LYS A N 1
ATOM 2297 C CA . LYS A 1 290 ? 32.701 -10.668 -41.912 1.00 93.38 290 LYS A CA 1
ATOM 2298 C C . LYS A 1 290 ? 34.144 -10.362 -41.512 1.00 93.38 290 LYS A C 1
ATOM 2300 O O . LYS A 1 290 ? 34.967 -10.099 -42.384 1.00 93.38 290 LYS A O 1
ATOM 2305 N N . LEU A 1 291 ? 34.452 -10.382 -40.214 1.00 92.00 291 LEU A N 1
ATOM 2306 C CA . LEU A 1 291 ? 35.807 -10.141 -39.723 1.00 92.00 291 LEU A CA 1
ATOM 2307 C C . LEU A 1 291 ? 36.769 -11.248 -40.170 1.00 92.00 291 LEU A C 1
ATOM 2309 O O . LEU A 1 291 ? 37.836 -10.935 -40.686 1.00 92.00 291 LEU A O 1
ATOM 2313 N N . LYS A 1 292 ? 36.367 -12.522 -40.056 1.00 91.38 292 LYS A N 1
ATOM 2314 C CA . LYS A 1 292 ? 37.162 -13.659 -40.551 1.00 91.38 292 LYS A CA 1
ATOM 2315 C C . LYS A 1 292 ? 37.449 -13.547 -42.046 1.00 91.38 292 LYS A C 1
ATOM 2317 O O . LYS A 1 292 ? 38.581 -13.760 -42.459 1.00 91.38 292 LYS A O 1
ATOM 2322 N N . THR A 1 293 ? 36.450 -13.175 -42.848 1.00 90.50 293 THR A N 1
ATOM 2323 C CA . THR A 1 293 ? 36.647 -12.966 -44.289 1.00 90.50 293 THR A CA 1
ATOM 2324 C C . THR A 1 293 ? 37.637 -11.837 -44.567 1.00 90.50 293 THR A C 1
ATOM 2326 O O . THR A 1 293 ? 38.489 -11.999 -45.429 1.00 90.50 293 THR A O 1
ATOM 2329 N N . ARG A 1 294 ? 37.564 -10.714 -43.839 1.00 89.94 294 ARG A N 1
ATOM 2330 C CA . ARG A 1 294 ? 38.519 -9.604 -44.001 1.00 89.94 294 ARG A CA 1
ATOM 2331 C C . ARG A 1 294 ? 39.947 -10.019 -43.656 1.00 89.94 294 ARG A C 1
ATOM 2333 O O . ARG A 1 294 ? 40.827 -9.810 -44.475 1.00 89.94 294 ARG A O 1
ATOM 2340 N N . ILE A 1 295 ? 40.146 -10.673 -42.511 1.00 88.31 295 ILE A N 1
ATOM 2341 C CA . ILE A 1 295 ? 41.468 -11.159 -42.087 1.00 88.31 295 ILE A CA 1
ATOM 2342 C C . ILE A 1 295 ? 42.043 -12.130 -43.125 1.00 88.31 295 ILE A C 1
ATOM 2344 O O . ILE A 1 295 ? 43.182 -11.968 -43.541 1.00 88.31 295 ILE A O 1
ATOM 2348 N N . ALA A 1 296 ? 41.240 -13.076 -43.621 1.00 86.12 296 ALA A N 1
ATOM 2349 C CA . ALA A 1 296 ? 41.689 -14.022 -44.643 1.00 86.12 296 ALA A CA 1
ATOM 2350 C C . ALA A 1 296 ? 42.076 -13.340 -45.973 1.00 86.12 296 ALA A C 1
ATOM 2352 O O . ALA A 1 296 ? 42.981 -13.802 -46.667 1.00 86.12 296 ALA A O 1
ATOM 2353 N N . VAL A 1 297 ? 41.392 -12.252 -46.350 1.00 86.56 297 VAL A N 1
ATOM 2354 C CA . VAL A 1 297 ? 41.745 -11.450 -47.535 1.00 86.56 297 VAL A CA 1
ATOM 2355 C C . VAL A 1 297 ? 43.053 -10.690 -47.310 1.00 86.56 297 VAL A C 1
ATOM 2357 O O . VAL A 1 297 ? 43.905 -10.688 -48.199 1.00 86.56 297 VAL A O 1
ATOM 2360 N N . ASP A 1 298 ? 43.229 -10.095 -46.131 1.00 84.19 298 ASP A N 1
ATOM 2361 C CA . ASP A 1 298 ? 44.435 -9.344 -45.774 1.00 84.19 298 ASP A CA 1
ATOM 2362 C C . ASP A 1 298 ? 45.670 -10.272 -45.724 1.00 84.19 298 ASP A C 1
ATOM 2364 O O . ASP A 1 298 ? 46.678 -9.985 -46.372 1.00 84.19 298 ASP A O 1
ATOM 2368 N N . GLU A 1 299 ? 45.563 -11.442 -45.079 1.00 84.25 299 GLU A N 1
ATOM 2369 C CA . GLU A 1 299 ? 46.624 -12.466 -45.020 1.00 84.25 299 GLU A CA 1
ATOM 2370 C C . GLU A 1 299 ? 47.018 -12.976 -46.415 1.00 84.25 299 GLU A C 1
ATOM 2372 O O . GLU A 1 299 ? 48.204 -13.118 -46.728 1.00 84.25 299 GLU A O 1
ATOM 2377 N N . LYS A 1 300 ? 46.035 -13.212 -47.294 1.00 79.06 300 LYS A N 1
ATOM 2378 C CA . LYS A 1 300 ? 46.300 -13.631 -48.676 1.00 79.06 300 LYS A CA 1
ATOM 2379 C C . LYS A 1 300 ? 47.045 -12.546 -49.461 1.00 79.06 300 LYS A C 1
ATOM 2381 O O . LYS A 1 300 ? 47.982 -12.862 -50.195 1.00 79.06 300 LYS A O 1
ATOM 2386 N N . GLY A 1 301 ? 46.672 -11.279 -49.281 1.00 78.31 301 GLY A N 1
ATOM 2387 C CA . GLY A 1 301 ? 47.353 -10.146 -49.910 1.00 78.31 301 GLY A CA 1
ATOM 2388 C C . GLY A 1 301 ? 48.803 -9.970 -49.440 1.00 78.31 301 GLY A C 1
ATOM 2389 O O . GLY A 1 301 ? 49.672 -9.601 -50.235 1.00 78.31 301 GLY A O 1
ATOM 2390 N N . GLU A 1 302 ? 49.102 -10.256 -48.171 1.00 79.25 302 GLU A N 1
ATOM 2391 C CA . GLU A 1 302 ? 50.473 -10.228 -47.640 1.00 79.25 302 GLU A CA 1
ATOM 2392 C C . GLU A 1 302 ? 51.338 -11.388 -48.156 1.00 79.25 302 GLU A C 1
ATOM 2394 O O . GLU A 1 302 ? 52.509 -11.183 -48.505 1.00 79.25 302 GLU A O 1
ATOM 2399 N N . LEU A 1 303 ? 50.763 -12.588 -48.279 1.00 77.19 303 LEU A N 1
ATOM 2400 C CA . LEU A 1 303 ? 51.426 -13.752 -48.874 1.00 77.19 303 LEU A CA 1
ATOM 2401 C C . LEU A 1 303 ? 51.771 -13.523 -50.351 1.00 77.19 303 LEU A C 1
ATOM 2403 O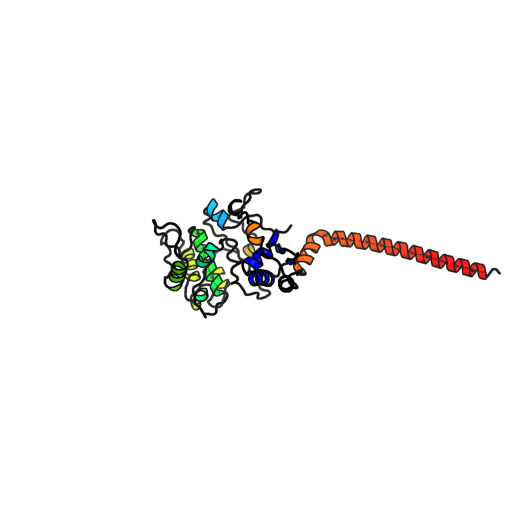 O . LEU A 1 303 ? 52.901 -13.788 -50.763 1.00 77.19 303 LEU A O 1
ATOM 2407 N N . GLU A 1 304 ? 50.843 -12.974 -51.139 1.00 76.06 304 GLU A N 1
ATOM 2408 C CA . GLU A 1 304 ? 51.081 -12.651 -52.554 1.00 76.06 304 GLU A CA 1
ATOM 2409 C C . GLU A 1 304 ? 52.180 -11.589 -52.723 1.00 76.06 304 GLU A C 1
ATOM 2411 O O . GLU A 1 304 ? 53.072 -11.746 -53.562 1.00 76.06 304 GLU A O 1
ATOM 2416 N N . LYS A 1 305 ? 52.197 -10.550 -51.875 1.00 76.00 305 LYS A N 1
ATOM 2417 C CA . LYS A 1 305 ? 53.288 -9.558 -51.847 1.00 76.00 305 LYS A CA 1
ATOM 2418 C C . LYS A 1 305 ? 54.640 -10.176 -51.486 1.00 76.00 305 LYS A C 1
ATOM 2420 O O . LYS A 1 305 ? 55.660 -9.761 -52.035 1.00 76.00 305 LYS A O 1
ATOM 2425 N N . SER A 1 306 ? 54.665 -11.147 -50.576 1.00 74.56 306 SER A N 1
ATOM 2426 C CA . SER A 1 306 ? 55.900 -11.819 -50.151 1.00 74.56 306 SER A CA 1
ATOM 2427 C C . SER A 1 306 ? 56.446 -12.752 -51.237 1.00 74.56 306 SER A C 1
ATOM 2429 O O . SER A 1 306 ? 57.640 -12.727 -51.527 1.00 74.56 306 SER A O 1
ATOM 2431 N N . LEU A 1 307 ? 55.572 -13.499 -51.918 1.00 73.88 307 LEU A N 1
ATOM 2432 C CA . LEU A 1 307 ? 55.926 -14.347 -53.064 1.00 73.88 307 LEU A CA 1
ATOM 2433 C C . LEU A 1 307 ? 56.405 -13.536 -54.278 1.00 73.88 307 LEU A C 1
ATOM 2435 O O . LEU A 1 307 ? 57.319 -13.968 -54.978 1.00 73.88 307 LEU A O 1
ATOM 2439 N N . GLY A 1 308 ? 55.830 -12.354 -54.519 1.00 69.56 308 GLY A N 1
ATOM 2440 C CA . GLY A 1 308 ? 56.276 -11.449 -55.584 1.00 69.56 308 GLY A CA 1
ATOM 2441 C C . GLY A 1 308 ? 57.690 -10.896 -55.367 1.00 69.56 308 GLY A C 1
ATOM 2442 O O . GLY A 1 308 ? 58.421 -10.705 -56.334 1.00 69.56 308 GLY A O 1
ATOM 2443 N N . LYS A 1 309 ? 58.106 -10.700 -54.109 1.00 63.66 309 LYS A N 1
ATOM 2444 C CA . LYS A 1 309 ? 59.463 -10.247 -53.754 1.00 63.66 309 LYS A CA 1
ATOM 2445 C C . LYS A 1 309 ? 60.536 -11.335 -53.865 1.00 63.66 309 LYS A C 1
ATOM 2447 O O . LYS A 1 309 ? 61.702 -10.995 -53.977 1.00 63.66 309 LYS A O 1
ATOM 2452 N N . LEU A 1 310 ? 60.156 -12.614 -53.830 1.00 58.47 310 LEU A N 1
ATOM 2453 C CA . LEU A 1 310 ? 61.065 -13.763 -53.975 1.00 58.47 310 LEU A CA 1
ATOM 2454 C C . LEU A 1 310 ? 61.336 -14.153 -55.441 1.00 58.47 310 LEU A C 1
ATOM 2456 O O . LEU A 1 310 ? 62.167 -15.019 -55.695 1.00 58.47 310 LEU A O 1
ATOM 2460 N N . LYS A 1 311 ? 60.612 -13.561 -56.402 1.00 55.59 311 LYS A N 1
ATOM 2461 C CA . LYS A 1 311 ? 60.751 -13.822 -57.849 1.00 55.59 311 LYS A CA 1
ATOM 2462 C C . LYS A 1 311 ? 61.585 -12.767 -58.601 1.00 55.59 311 LYS A C 1
ATOM 2464 O O . LYS A 1 311 ? 61.601 -12.791 -59.830 1.00 55.59 311 LYS A O 1
ATOM 2469 N N . LEU A 1 312 ? 62.247 -11.866 -57.877 1.00 48.12 312 LEU A N 1
ATOM 2470 C CA . LEU A 1 312 ? 63.198 -10.859 -58.368 1.00 48.12 312 LEU A CA 1
ATOM 2471 C C . LEU A 1 312 ? 64.573 -11.142 -57.761 1.00 48.12 312 LEU A C 1
ATOM 2473 O O . LEU A 1 312 ? 65.566 -10.945 -58.491 1.00 48.12 312 LEU A O 1
#

Nearest PDB structures (foldseek):
  8jpc-assembly1_G  TM=8.031E-01  e=8.480E-26  Bos taurus
  6s9x-assembly1_A  TM=6.373E-01  e=4.167E-11  Homo sapiens
  6s9w-assembly1_A  TM=6.223E-01  e=3.013E-11  Homo sapiens
  6hhi-assembly1_A  TM=6.612E-01  e=2.479E-10  Homo sapiens
  6hhh-assembly1_A  TM=6.447E-01  e=2.349E-10  Homo sapiens

Secondary structure (DSSP, 8-state):
-EEEEEEEHHHHHHTT-HHHHHHHHHHHT--EEE-SSEEEEEEE---S--HHHHHHHH------------SS--------TTSSSTTT--TTTGGGG--HHHHSTT----THHHHHHHHHHHHHHHHSS-TT----TTS-S---HHHHHHHHHH------SSSS-HHHHHHHHHHT-SSTTTSTT-SSSTHHHHHTSGGGTT--HHHHHTT-SPPS--PPTTS--SS-TTTS----GGGGTT-PPPHHHHHHTTT--B--HHHHHHHHHHHTHHHHHHHHHHHHHHHHHHHHHHHHHHHHHHHHHHHHHTT-

Mean predicted aligned error: 12.35 Å

Organism: Meloidogyne javanica (NCBI:txid6303)

Foldseek 3Di:
DWDKDKDFLLVCVLVVVLVVLVVCCVLVVFFWDDDPGITITTHHDDQQAAVQLVCVVPVQQDDPDDDDDDPPDDDDDPDRLDPPAVSRHDSVCSLLQFALQNLDPPRDDGCLRVLSSVLQVNVCSNPVDGLLDDPPVPDPDDDDSVSSNCCNNPPQGDDDPPRDDPQRVVSSNQSSDNDLCSHQLRVPPRCVSVCPRPVNPPDDVVCSVVVNDDDPDDGDPPDNSYPDVVVVPPPPCVSSPPGDDDVVSVVSCPVVRDDDVVVVVVVCVVPCVVVVVVVVVVVVVVVVVVVVVVVVVVVVVVVVVVVVVVVD

Sequence (312 aa):
MYAMKCLDKKRIKLKQGETLALNERIMLSLVSTGTPDKLCFILDLMNGGDLHYHLSQHGVSDLGLACDYSKKKPHASVGTHGYMVNFIITNKQVTLFKAPEVLAKGVAYDSSADWFSFGCMLYKLLKGHSPFRQHNKGKKHSQDKNEIDKITLTQDIELPDQGFSPECRNLLEGLLKRDVQERLGCKGKGAEEIKTHPFFRGVDWQVVYLRRMAPPLIPPRGEVNAADAFDIGNFDDDEVKGVKLADADSELYKNFNIIISERWQNEIAETVFDVVNQDADKSEQKKRAKLKTRIAVDEKGELEKSLGKLKL

Solvent-accessible surface area (backbone atoms only — not comparable to full-atom values): 19090 Å² total; per-residue (Å²): 130,68,34,76,51,76,44,52,47,49,58,30,60,76,66,70,35,59,68,58,59,52,46,50,49,66,72,65,65,45,35,25,45,66,57,100,60,35,42,35,38,56,40,83,59,77,78,65,48,41,58,43,54,48,39,74,76,63,64,54,60,71,84,80,81,84,83,92,81,74,95,77,75,91,79,85,68,85,84,55,103,63,64,91,50,53,55,57,32,59,88,90,49,58,73,67,36,59,28,42,49,78,70,39,84,93,50,87,76,62,75,59,42,52,36,26,26,47,29,29,49,54,43,22,45,62,69,76,45,45,78,74,58,78,84,59,95,81,67,83,92,68,82,51,71,70,54,44,55,46,42,56,66,75,52,83,81,83,75,68,90,70,94,56,56,74,45,51,47,53,50,42,59,27,17,59,37,71,54,55,76,70,12,48,42,45,76,81,59,30,69,55,55,56,63,69,29,74,66,43,65,89,66,56,65,65,44,54,72,70,67,68,62,83,71,88,70,78,66,69,88,92,55,82,43,57,73,54,75,79,71,55,61,82,73,60,66,74,82,41,69,84,56,77,86,50,73,72,60,54,59,75,47,69,80,52,58,41,78,41,63,68,63,54,51,51,53,37,64,77,70,47,44,69,63,53,48,55,52,49,49,54,52,49,52,54,50,52,51,53,49,52,54,49,50,55,50,52,54,51,53,53,51,52,56,53,56,59,64,73,75,114